Protein AF-A0A538AYT2-F1 (afdb_monomer)

Structure (mmCIF, N/CA/C/O backbone):
data_AF-A0A538AYT2-F1
#
_entry.id   AF-A0A538AYT2-F1
#
loop_
_atom_site.group_PDB
_atom_site.id
_atom_site.type_symbol
_atom_site.label_atom_id
_atom_site.label_alt_id
_atom_site.label_comp_id
_atom_site.label_asym_id
_atom_site.label_entity_id
_atom_site.label_seq_id
_atom_site.pdbx_PDB_ins_code
_atom_site.Cartn_x
_atom_site.Cartn_y
_atom_site.Cartn_z
_atom_site.occupancy
_atom_site.B_iso_or_equiv
_atom_site.auth_seq_id
_atom_site.auth_comp_id
_atom_site.auth_asym_id
_atom_site.auth_atom_id
_atom_site.pdbx_PDB_model_num
ATOM 1 N N . MET A 1 1 ? -12.100 15.637 8.042 1.00 86.25 1 MET A N 1
ATOM 2 C CA . MET A 1 1 ? -10.813 16.072 8.643 1.00 86.25 1 MET A CA 1
ATOM 3 C C . MET A 1 1 ? -11.103 16.619 10.030 1.00 86.25 1 MET A C 1
ATOM 5 O O . MET A 1 1 ? -12.104 17.305 10.182 1.00 86.25 1 MET A O 1
ATOM 9 N N . GLY A 1 2 ? -10.271 16.318 11.024 1.00 91.25 2 GLY A N 1
ATOM 10 C CA . GLY A 1 2 ? -10.461 16.792 12.394 1.00 91.25 2 GLY A CA 1
ATOM 11 C C . GLY A 1 2 ? -9.175 16.691 13.205 1.00 91.25 2 GLY A C 1
ATOM 12 O O . GLY A 1 2 ? -8.231 16.021 12.789 1.00 91.25 2 GLY A O 1
ATOM 13 N N . GLU A 1 3 ? -9.145 17.370 14.347 1.00 93.88 3 GLU A N 1
ATOM 14 C CA . GLU A 1 3 ? -8.029 17.346 15.293 1.00 93.88 3 GLU A CA 1
ATOM 15 C C . GLU A 1 3 ? -8.370 16.440 16.479 1.00 93.88 3 GLU A C 1
ATOM 17 O O . GLU A 1 3 ? -9.479 16.485 17.011 1.00 93.88 3 GLU A O 1
ATOM 22 N N . VAL A 1 4 ? -7.409 15.622 16.905 1.00 95.50 4 VAL A N 1
ATOM 23 C CA . VAL A 1 4 ? -7.534 14.704 18.046 1.00 95.50 4 VAL A CA 1
ATOM 24 C C . VAL A 1 4 ? -6.287 14.787 18.915 1.00 95.50 4 VAL A C 1
ATOM 26 O O . VAL A 1 4 ? -5.210 15.162 18.446 1.00 95.50 4 VAL A O 1
ATOM 29 N N . LEU A 1 5 ? -6.411 14.424 20.191 1.00 97.00 5 LEU A N 1
ATOM 30 C CA . LEU A 1 5 ? -5.252 14.356 21.076 1.00 97.00 5 LEU A CA 1
ATOM 31 C C . LEU A 1 5 ? -4.339 13.199 20.653 1.00 97.00 5 LEU A C 1
ATOM 33 O O . LEU A 1 5 ? -4.791 12.067 20.475 1.00 97.00 5 LEU A O 1
ATOM 37 N N . MET A 1 6 ? -3.041 13.472 20.530 1.00 96.94 6 MET A N 1
ATOM 38 C CA . MET A 1 6 ? -2.035 12.431 20.314 1.00 96.94 6 MET A CA 1
ATOM 39 C C . MET A 1 6 ? -2.123 11.382 21.434 1.00 96.94 6 MET A C 1
ATOM 41 O O . MET A 1 6 ? -2.222 11.728 22.611 1.00 96.94 6 MET A O 1
ATOM 45 N N . GLY A 1 7 ? -2.080 10.104 21.067 1.00 97.56 7 GLY A N 1
ATOM 46 C CA . GLY A 1 7 ? -2.254 8.970 21.976 1.00 97.56 7 GLY A CA 1
ATOM 47 C C . GLY A 1 7 ? -3.701 8.486 22.124 1.00 97.56 7 GLY A C 1
ATOM 48 O O . GLY A 1 7 ? -3.915 7.448 22.744 1.00 97.56 7 GLY A O 1
ATOM 49 N N . THR A 1 8 ? -4.683 9.173 21.531 1.00 98.31 8 THR A N 1
ATOM 50 C CA . THR A 1 8 ? -6.052 8.639 21.405 1.00 98.31 8 THR A CA 1
ATOM 51 C C . THR A 1 8 ? -6.002 7.311 20.631 1.00 98.31 8 THR A C 1
ATOM 53 O O . THR A 1 8 ? -5.305 7.256 19.612 1.00 98.31 8 THR A O 1
ATOM 56 N N . PRO A 1 9 ? -6.673 6.232 21.080 1.00 98.50 9 PRO A N 1
ATOM 57 C CA . PRO A 1 9 ? -6.731 4.970 20.340 1.00 98.50 9 PRO A CA 1
ATOM 58 C C . PRO A 1 9 ? -7.255 5.169 18.915 1.00 98.50 9 PRO A C 1
ATOM 60 O O . PRO A 1 9 ? -8.206 5.920 18.706 1.00 98.50 9 PRO A O 1
ATOM 63 N N . LEU A 1 10 ? -6.672 4.485 17.926 1.00 98.25 10 LEU A N 1
ATOM 64 C CA . LEU A 1 10 ? -7.044 4.671 16.516 1.00 98.25 10 LEU A CA 1
ATOM 65 C C . LEU A 1 10 ? -8.537 4.409 16.254 1.00 98.25 10 LEU A C 1
ATOM 67 O O . LEU A 1 10 ? -9.159 5.142 15.489 1.00 98.25 10 LEU A O 1
ATOM 71 N N . ARG A 1 11 ? -9.134 3.419 16.925 1.00 97.88 11 ARG A N 1
ATOM 72 C CA . ARG A 1 11 ? -10.578 3.147 16.870 1.00 97.88 11 ARG A CA 1
ATOM 73 C C . ARG A 1 11 ? -11.401 4.366 17.285 1.00 97.88 11 ARG A C 1
ATOM 75 O O . ARG A 1 11 ? -12.316 4.755 16.571 1.00 97.88 11 ARG A O 1
ATOM 82 N N . GLU A 1 12 ? -11.022 5.003 18.388 1.00 97.94 12 GLU A N 1
ATOM 83 C CA . GLU A 1 12 ? -11.690 6.207 18.883 1.00 97.94 12 GLU A CA 1
ATOM 84 C C . GLU A 1 12 ? -11.473 7.396 17.937 1.00 97.94 12 GLU A C 1
ATOM 86 O O . GLU A 1 12 ? -12.406 8.151 17.688 1.00 97.94 12 GLU A O 1
ATOM 91 N N . VAL A 1 13 ? -10.290 7.536 17.327 1.00 97.81 13 VAL A N 1
ATOM 92 C CA . VAL A 1 13 ? -10.058 8.557 16.288 1.00 97.81 13 VAL A CA 1
ATOM 93 C C . VAL A 1 13 ? -11.006 8.369 15.098 1.00 97.81 13 VAL A C 1
ATOM 95 O O . VAL A 1 13 ? -11.573 9.347 14.608 1.00 97.81 13 VAL A O 1
ATOM 98 N N . ILE A 1 14 ? -11.207 7.128 14.646 1.00 97.06 14 ILE A N 1
ATOM 99 C CA . ILE A 1 14 ? -12.120 6.810 13.539 1.00 97.06 14 ILE A CA 1
ATOM 100 C C . ILE A 1 14 ? -13.569 7.115 13.923 1.00 97.06 14 ILE A C 1
ATOM 102 O O . ILE A 1 14 ? -14.296 7.690 13.116 1.00 97.06 14 ILE A O 1
ATOM 106 N N . ASP A 1 15 ? -13.977 6.806 15.151 1.00 96.00 15 ASP A N 1
ATOM 107 C CA . ASP A 1 15 ? -15.325 7.112 15.632 1.00 96.00 15 ASP A CA 1
ATOM 108 C C . ASP A 1 15 ? -15.555 8.630 15.771 1.00 96.00 15 ASP A C 1
ATOM 110 O O . ASP A 1 15 ? -16.585 9.141 15.331 1.00 96.00 15 ASP A O 1
ATOM 114 N N . LEU A 1 16 ? -14.586 9.370 16.326 1.00 95.44 16 LEU A N 1
ATOM 115 C CA . LEU A 1 16 ? -14.693 10.812 16.580 1.00 95.44 16 LEU A CA 1
ATOM 116 C C . LEU A 1 16 ? -14.613 11.667 15.310 1.00 95.44 16 LEU A C 1
ATOM 118 O O . LEU A 1 16 ? -15.321 12.667 15.203 1.00 95.44 16 LEU A O 1
ATOM 122 N N . VAL A 1 17 ? -13.723 11.316 14.376 1.00 93.56 17 VAL A N 1
ATOM 123 C CA . VAL A 1 17 ? -13.434 12.134 13.182 1.00 93.56 17 VAL A CA 1
ATOM 12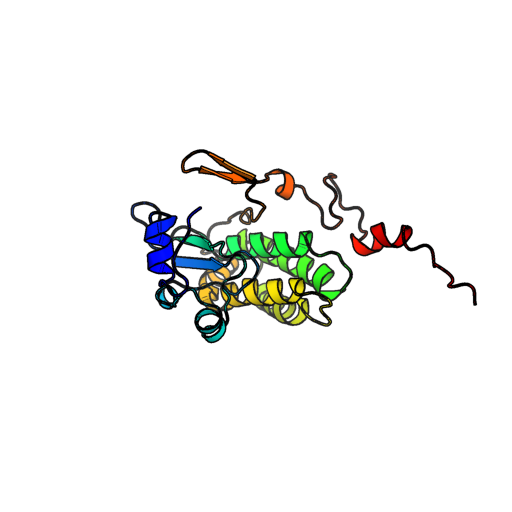4 C C . VAL A 1 17 ? -14.077 11.563 11.922 1.00 93.56 17 VAL A C 1
ATOM 126 O O . VAL A 1 17 ? -14.509 12.330 11.064 1.00 93.56 17 VAL A O 1
ATOM 129 N N . GLY A 1 18 ? -14.095 10.237 11.787 1.00 90.69 18 GLY A N 1
ATOM 130 C CA . GLY A 1 18 ? -14.600 9.534 10.605 1.00 90.69 18 GLY A CA 1
ATOM 131 C C . GLY A 1 18 ? -16.050 9.061 10.721 1.00 90.69 18 GLY A C 1
ATOM 132 O O . GLY A 1 18 ? -16.627 8.672 9.713 1.00 90.69 18 GLY A O 1
ATOM 133 N N . GLY A 1 19 ? -16.646 9.091 11.919 1.00 91.88 19 GLY A N 1
ATOM 134 C CA . GLY A 1 19 ? -18.014 8.621 12.155 1.00 91.88 19 GLY A CA 1
ATOM 135 C C . GLY A 1 19 ? -18.168 7.095 12.208 1.00 91.88 19 GLY A C 1
ATOM 136 O O . GLY A 1 19 ? -19.297 6.602 12.180 1.00 91.88 19 GLY A O 1
ATOM 137 N N . GLY A 1 20 ? -17.061 6.352 12.309 1.00 92.94 20 GLY A N 1
ATOM 138 C CA . GLY A 1 20 ? -17.059 4.886 12.322 1.00 92.94 20 GLY A CA 1
ATOM 139 C C . GLY A 1 20 ? -17.158 4.246 10.923 1.00 92.94 20 GLY A C 1
ATOM 140 O O . GLY A 1 20 ? -17.069 4.934 9.906 1.00 92.94 20 GLY A O 1
ATOM 141 N N . PRO A 1 21 ? -17.305 2.908 10.837 1.00 93.94 21 PRO A N 1
ATOM 142 C CA . PRO A 1 21 ? -17.493 2.214 9.563 1.00 93.94 21 PRO A CA 1
ATOM 143 C C . PRO A 1 21 ? -18.865 2.514 8.944 1.00 93.94 21 PRO A C 1
ATOM 145 O O . PRO A 1 21 ? -19.803 2.948 9.622 1.00 93.94 21 PRO A O 1
ATOM 148 N N . ARG A 1 22 ? -19.020 2.187 7.653 1.00 91.38 22 ARG A N 1
ATOM 149 C CA . ARG A 1 22 ? -20.321 2.235 6.968 1.00 91.38 22 ARG A CA 1
ATOM 150 C C . ARG A 1 22 ? -21.375 1.455 7.763 1.00 91.38 22 ARG A C 1
ATOM 152 O O . ARG A 1 22 ? -21.099 0.417 8.366 1.00 91.38 22 ARG A O 1
ATOM 159 N N . ARG A 1 23 ? -22.618 1.949 7.767 1.00 93.25 23 ARG A N 1
ATOM 160 C CA . ARG A 1 23 ? -23.711 1.365 8.562 1.00 93.25 23 ARG A CA 1
ATOM 161 C C . ARG A 1 23 ? -23.874 -0.132 8.267 1.00 93.25 23 ARG A C 1
ATOM 163 O O . ARG A 1 23 ? -24.209 -0.503 7.150 1.00 93.25 23 ARG A O 1
ATOM 170 N N . GLY A 1 24 ? -23.750 -0.962 9.304 1.00 95.81 24 GLY A N 1
ATOM 171 C CA . GLY A 1 24 ? -23.895 -2.421 9.208 1.00 95.81 24 GLY A CA 1
ATOM 172 C C . GLY A 1 24 ? -22.593 -3.174 8.926 1.00 95.81 24 GLY A C 1
ATOM 173 O O . GLY A 1 24 ? -22.611 -4.401 8.944 1.00 95.81 24 GLY A O 1
ATOM 174 N N . HIS A 1 25 ? -21.489 -2.454 8.736 1.00 97.25 25 HIS A N 1
ATOM 175 C CA . HIS A 1 25 ? -20.170 -3.006 8.459 1.00 97.25 25 HIS A CA 1
ATOM 176 C C . HIS A 1 25 ? -19.236 -2.864 9.657 1.00 97.25 25 HIS A C 1
ATOM 178 O O . HIS A 1 25 ? -19.496 -2.110 10.600 1.00 97.25 25 HIS A O 1
ATOM 184 N N . ARG A 1 26 ? -18.136 -3.617 9.627 1.00 97.25 26 ARG A N 1
ATOM 185 C CA . ARG A 1 26 ? -17.071 -3.556 10.635 1.00 97.25 26 ARG A CA 1
ATOM 186 C C . ARG A 1 26 ? -15.753 -3.206 9.976 1.00 97.25 26 ARG A C 1
ATOM 188 O O . ARG A 1 26 ? -15.504 -3.618 8.851 1.00 97.25 26 ARG A O 1
ATOM 195 N N . ILE A 1 27 ? -14.905 -2.482 10.700 1.00 98.12 27 ILE A N 1
ATOM 196 C CA . ILE A 1 27 ? -13.570 -2.130 10.218 1.00 98.12 27 ILE A CA 1
ATOM 197 C C . ILE A 1 27 ? -12.742 -3.413 10.099 1.00 98.12 27 ILE A C 1
ATOM 199 O O . ILE A 1 27 ? -12.518 -4.095 11.096 1.00 98.12 27 ILE A O 1
ATOM 203 N N . LYS A 1 28 ? -12.273 -3.715 8.887 1.00 98.00 28 LYS A N 1
ATOM 204 C CA . LYS A 1 28 ? -11.370 -4.831 8.586 1.00 98.00 28 LYS A CA 1
ATOM 205 C C . LYS A 1 28 ? -9.917 -4.420 8.819 1.00 98.00 28 LYS A C 1
ATOM 207 O O . LYS A 1 28 ? -9.146 -5.158 9.439 1.00 98.00 28 LYS A O 1
ATOM 212 N N . ALA A 1 29 ? -9.545 -3.239 8.326 1.00 98.25 29 ALA A N 1
ATOM 213 C CA . ALA A 1 29 ? -8.184 -2.729 8.406 1.00 98.25 29 ALA A CA 1
ATOM 214 C C . ALA A 1 29 ? -8.112 -1.207 8.224 1.00 98.25 29 ALA A C 1
ATOM 216 O O . ALA A 1 29 ? -9.042 -0.581 7.721 1.00 98.25 29 ALA A O 1
ATOM 217 N N . VAL A 1 30 ? -6.982 -0.613 8.607 1.00 98.19 30 VAL A N 1
ATOM 218 C CA . VAL A 1 30 ? -6.714 0.821 8.458 1.00 98.19 30 VAL A CA 1
ATOM 219 C C . VAL A 1 30 ? -5.305 1.046 7.925 1.00 98.19 30 VAL A C 1
ATOM 221 O O . VAL A 1 30 ? -4.345 0.475 8.437 1.00 98.19 30 VAL A O 1
ATOM 224 N N . MET A 1 31 ? -5.168 1.901 6.913 1.00 97.44 31 MET A N 1
ATOM 225 C CA . MET A 1 31 ? -3.885 2.272 6.310 1.00 97.44 31 MET A CA 1
ATOM 226 C C . MET A 1 31 ? -3.501 3.706 6.701 1.00 97.44 31 MET A C 1
ATOM 228 O O . MET A 1 31 ? -4.216 4.640 6.325 1.00 97.44 31 MET A O 1
ATOM 232 N N . PRO A 1 32 ? -2.399 3.919 7.446 1.00 95.44 32 PRO A N 1
ATOM 233 C CA . PRO A 1 32 ? -1.865 5.252 7.730 1.00 95.44 32 PRO A CA 1
ATOM 234 C C . PRO A 1 32 ? -1.223 5.866 6.476 1.00 95.44 32 PRO A C 1
ATOM 236 O O . PRO A 1 32 ? -0.023 5.733 6.205 1.00 95.44 32 PRO A O 1
ATOM 239 N N . GLY A 1 33 ? -2.060 6.511 5.665 1.00 91.94 33 GLY A N 1
ATOM 240 C CA . GLY A 1 33 ? -1.717 6.982 4.331 1.00 91.94 33 GLY A CA 1
ATOM 241 C C . GLY A 1 33 ? -1.236 5.827 3.458 1.00 91.94 33 GLY A C 1
ATOM 242 O O . GLY A 1 33 ? -1.750 4.722 3.537 1.00 91.94 33 GLY A O 1
ATOM 243 N N . VAL A 1 34 ? -0.221 6.080 2.640 1.00 93.31 34 VAL A N 1
ATOM 244 C CA . VAL A 1 34 ? 0.482 5.052 1.845 1.00 93.31 34 VAL A CA 1
ATOM 245 C C . VAL A 1 34 ? 1.924 4.872 2.324 1.00 93.31 34 VAL A C 1
ATOM 247 O O . VAL A 1 34 ? 2.790 4.424 1.579 1.00 93.31 34 VAL A O 1
ATOM 250 N N . SER A 1 35 ? 2.211 5.305 3.555 1.00 89.75 35 SER A N 1
ATOM 251 C CA . SER A 1 35 ? 3.574 5.432 4.076 1.00 89.75 35 SER A CA 1
ATOM 252 C C . SER A 1 35 ? 3.974 4.352 5.073 1.00 89.75 35 SER A C 1
ATOM 254 O O . SER A 1 35 ? 5.142 4.292 5.454 1.00 89.75 35 SER A O 1
ATOM 256 N N . SER A 1 36 ? 3.024 3.563 5.569 1.00 95.00 36 SER A N 1
ATOM 257 C CA . SER A 1 36 ? 3.241 2.665 6.705 1.00 95.00 36 SER A CA 1
ATOM 258 C C . SER A 1 36 ? 2.388 1.407 6.595 1.00 95.00 36 SER A C 1
ATOM 260 O O . SER A 1 36 ? 1.357 1.410 5.926 1.00 95.00 36 SER A O 1
ATOM 262 N N . ALA A 1 37 ? 2.828 0.341 7.265 1.00 97.06 37 ALA A N 1
ATOM 263 C CA . ALA A 1 37 ? 2.133 -0.940 7.289 1.00 97.06 37 ALA A CA 1
ATOM 264 C C . ALA A 1 37 ? 0.655 -0.796 7.694 1.00 97.06 37 ALA A C 1
ATOM 266 O O . ALA A 1 37 ? 0.313 -0.024 8.593 1.00 97.06 37 ALA A O 1
ATOM 267 N N . LEU A 1 38 ? -0.208 -1.572 7.041 1.00 97.12 38 LEU A N 1
ATOM 268 C CA . LEU A 1 38 ? -1.633 -1.674 7.325 1.00 97.12 38 LEU A CA 1
ATOM 269 C C . LEU A 1 38 ? -1.863 -2.228 8.740 1.00 97.12 38 LEU A C 1
ATOM 271 O O . LEU A 1 38 ? -1.215 -3.191 9.152 1.00 97.12 38 LEU A O 1
ATOM 275 N N . LEU A 1 39 ? -2.827 -1.661 9.464 1.00 98.06 39 LEU A N 1
ATOM 276 C CA . LEU A 1 39 ? -3.268 -2.150 10.765 1.00 98.06 39 LEU A CA 1
ATOM 277 C C . LEU A 1 39 ? -4.543 -2.992 10.605 1.00 98.06 39 LEU A C 1
ATOM 279 O O . LEU A 1 39 ? -5.586 -2.426 10.273 1.00 98.06 39 LEU A O 1
ATOM 283 N N . PRO A 1 40 ? -4.517 -4.313 10.851 1.00 97.88 40 PRO A N 1
ATOM 284 C CA . PRO A 1 40 ? -5.738 -5.114 10.962 1.00 97.88 40 PRO A CA 1
ATOM 285 C C . PRO A 1 40 ? -6.580 -4.713 12.187 1.00 97.88 40 PRO A C 1
ATOM 287 O O . PRO A 1 40 ? -6.067 -4.136 13.146 1.00 97.88 40 PRO A O 1
ATOM 290 N N . GLU A 1 41 ? -7.866 -5.082 12.185 1.00 97.69 41 GLU A N 1
ATOM 291 C CA . GLU A 1 41 ? -8.864 -4.734 13.219 1.00 97.69 41 GLU A CA 1
ATOM 292 C C . GLU A 1 41 ? -8.373 -4.886 14.675 1.00 97.69 41 GLU A C 1
ATOM 294 O O . GLU A 1 41 ? -8.675 -4.053 15.535 1.00 97.69 41 GLU A O 1
ATOM 299 N N . HIS A 1 42 ? -7.604 -5.940 14.963 1.00 97.56 42 HIS A N 1
ATOM 300 C CA . HIS A 1 42 ? -7.126 -6.245 16.314 1.00 97.56 42 HIS A CA 1
ATOM 301 C C . HIS A 1 42 ? -6.044 -5.280 16.833 1.00 97.56 42 HIS A C 1
ATOM 303 O O . HIS A 1 42 ? -5.715 -5.328 18.015 1.00 97.56 42 HIS A O 1
ATOM 309 N N . LEU A 1 43 ? -5.493 -4.409 15.978 1.00 98.06 43 LEU A N 1
ATOM 310 C CA . LEU A 1 43 ? -4.512 -3.385 16.355 1.00 98.06 43 LEU A CA 1
ATOM 311 C C . LEU A 1 43 ? -5.127 -1.990 16.519 1.00 98.06 43 LEU A C 1
ATOM 313 O O . LEU A 1 43 ? -4.408 -1.057 16.870 1.00 98.06 43 LEU A O 1
ATOM 317 N N . LEU A 1 44 ? -6.432 -1.808 16.295 1.00 98.06 44 LEU A N 1
ATOM 318 C CA . LEU A 1 44 ? -7.045 -0.470 16.285 1.00 98.06 44 LEU A CA 1
ATOM 319 C C . LEU A 1 44 ? -7.164 0.180 17.670 1.00 98.06 44 LEU A C 1
ATOM 321 O O . LEU A 1 44 ? -7.391 1.382 17.757 1.00 98.06 44 LEU A O 1
ATOM 325 N N . ASP A 1 45 ? -6.942 -0.567 18.749 1.00 98.38 45 ASP A N 1
ATOM 326 C CA . ASP A 1 45 ? -6.848 0.007 20.099 1.00 98.38 45 ASP A CA 1
ATOM 327 C C . ASP A 1 45 ? -5.439 0.562 20.397 1.00 98.38 45 ASP A C 1
ATOM 329 O O . ASP A 1 45 ? -5.169 1.044 21.498 1.00 98.38 45 ASP A O 1
ATOM 333 N N . THR A 1 46 ? -4.532 0.528 19.411 1.00 98.50 46 THR A N 1
ATOM 334 C CA . THR A 1 46 ? -3.205 1.144 19.510 1.00 98.50 46 THR A CA 1
ATOM 335 C C . THR A 1 46 ? -3.342 2.667 19.615 1.00 98.50 46 THR A C 1
ATOM 337 O O . THR A 1 46 ? -3.996 3.281 18.763 1.00 98.50 46 THR A O 1
ATOM 340 N N . PRO A 1 47 ? -2.709 3.301 20.620 1.00 98.38 47 PRO A N 1
ATOM 341 C CA . PRO A 1 47 ? -2.613 4.753 20.709 1.00 98.38 47 PRO A CA 1
ATOM 342 C C . PRO A 1 47 ? -2.012 5.349 19.433 1.00 98.38 47 PRO A C 1
ATOM 344 O O . PRO A 1 47 ? -0.947 4.919 18.988 1.00 98.38 47 PRO A O 1
ATOM 347 N N . VAL A 1 48 ? -2.646 6.373 18.859 1.00 98.00 48 VAL A N 1
ATOM 348 C CA . VAL A 1 48 ? -2.061 7.135 17.748 1.00 98.00 48 VAL A CA 1
ATOM 349 C C . VAL A 1 48 ? -0.930 8.006 18.296 1.00 98.00 48 VAL A C 1
ATOM 351 O O . VAL A 1 48 ? -1.132 9.172 18.616 1.00 98.00 48 VAL A O 1
ATOM 354 N N . SER A 1 49 ? 0.256 7.420 18.461 1.00 97.56 49 SER A N 1
ATOM 355 C CA . SER A 1 49 ? 1.518 8.094 18.780 1.00 97.56 49 SER A CA 1
ATOM 356 C C . SER A 1 49 ? 2.667 7.478 17.984 1.00 97.56 49 SER A C 1
ATOM 358 O O . SER A 1 49 ? 2.564 6.345 17.508 1.00 97.56 49 SER A O 1
ATOM 360 N N . TYR A 1 50 ? 3.771 8.213 17.829 1.00 96.81 50 TYR A N 1
ATOM 361 C CA . TYR A 1 50 ? 4.926 7.722 17.075 1.00 96.81 50 TYR A CA 1
ATOM 362 C C . TYR A 1 50 ? 5.485 6.426 17.667 1.00 96.81 50 TYR A C 1
ATOM 364 O O . TYR A 1 50 ? 5.756 5.481 16.932 1.00 96.81 50 TYR A O 1
ATOM 372 N N . GLU A 1 51 ? 5.612 6.360 18.990 1.00 97.81 51 GLU A N 1
ATOM 373 C CA . GLU A 1 51 ? 6.210 5.230 19.695 1.00 97.81 51 GLU A CA 1
ATOM 374 C C . GLU A 1 51 ? 5.305 3.997 19.661 1.00 97.81 51 GLU A C 1
ATOM 376 O O . GLU A 1 51 ? 5.778 2.897 19.381 1.00 97.81 51 GLU A O 1
ATOM 381 N N . ALA A 1 52 ? 4.003 4.170 19.918 1.00 98.25 52 ALA A N 1
ATOM 382 C CA . ALA A 1 52 ? 3.058 3.059 19.960 1.00 98.25 52 ALA A CA 1
ATOM 383 C C . ALA A 1 52 ? 2.837 2.450 18.569 1.00 98.25 52 ALA A C 1
ATOM 385 O O . ALA A 1 52 ? 2.852 1.229 18.427 1.00 98.25 52 ALA A O 1
ATOM 386 N N . MET A 1 53 ? 2.713 3.288 17.534 1.00 98.00 53 MET A N 1
ATOM 387 C CA . MET A 1 53 ? 2.566 2.818 16.153 1.00 98.00 53 MET A CA 1
ATOM 388 C C . MET A 1 53 ? 3.844 2.145 15.637 1.00 98.00 53 MET A C 1
ATOM 390 O O . MET A 1 53 ? 3.768 1.091 15.006 1.00 98.00 53 MET A O 1
ATOM 394 N N . ALA A 1 54 ? 5.023 2.692 15.955 1.00 97.12 54 ALA A N 1
ATOM 395 C CA . ALA A 1 54 ? 6.293 2.061 15.596 1.00 97.12 54 ALA A CA 1
ATOM 396 C C . ALA A 1 54 ? 6.481 0.700 16.287 1.00 97.12 54 ALA A C 1
ATOM 398 O O . ALA A 1 54 ? 7.000 -0.232 15.673 1.00 97.12 54 ALA A O 1
ATOM 399 N N . ALA A 1 55 ? 6.025 0.554 17.537 1.00 98.06 55 ALA A N 1
ATOM 400 C CA . ALA A 1 55 ? 6.134 -0.696 18.293 1.00 98.06 55 ALA A CA 1
ATOM 401 C C . ALA A 1 55 ? 5.360 -1.868 17.663 1.00 98.06 55 ALA A C 1
ATOM 403 O O . ALA A 1 55 ? 5.733 -3.021 17.875 1.00 98.06 55 ALA A O 1
ATOM 404 N N . ILE A 1 56 ? 4.323 -1.586 16.868 1.00 97.00 56 ILE A N 1
ATOM 405 C CA . ILE A 1 56 ? 3.560 -2.592 16.112 1.00 97.00 56 ILE A CA 1
ATOM 406 C C . ILE A 1 56 ? 3.995 -2.695 14.640 1.00 97.00 56 ILE A C 1
ATOM 408 O O . ILE A 1 56 ? 3.317 -3.335 13.840 1.00 97.00 56 ILE A O 1
ATOM 412 N N . GLY A 1 57 ? 5.115 -2.067 14.264 1.00 94.75 57 GLY A N 1
ATOM 413 C CA . GLY A 1 57 ? 5.654 -2.106 12.901 1.00 94.75 57 GLY A CA 1
ATOM 414 C C . GLY A 1 57 ? 4.934 -1.200 11.896 1.00 94.75 57 GLY A C 1
ATOM 415 O O . GLY A 1 57 ? 5.123 -1.363 10.693 1.00 94.75 57 GLY A O 1
ATOM 416 N N . SER A 1 58 ? 4.125 -0.248 12.365 1.00 97.00 58 SER A N 1
ATOM 417 C CA . SER A 1 58 ? 3.462 0.759 11.532 1.00 97.00 58 SER A CA 1
ATOM 418 C C . SER A 1 58 ? 3.960 2.172 11.884 1.00 97.00 58 SER A C 1
ATOM 420 O O . SER A 1 58 ? 5.044 2.353 12.437 1.00 97.00 58 SER A O 1
ATOM 422 N N . GLY A 1 59 ? 3.205 3.203 11.522 1.00 95.94 59 GLY A N 1
ATOM 423 C CA . GLY A 1 59 ? 3.543 4.598 11.755 1.00 95.94 59 GLY A CA 1
ATOM 424 C C . GLY A 1 59 ? 2.315 5.493 11.652 1.00 95.94 59 GLY A C 1
ATOM 425 O O . GLY A 1 59 ? 1.310 5.127 11.054 1.00 95.94 59 GLY A O 1
ATOM 426 N N . VAL A 1 60 ? 2.399 6.690 12.232 1.00 94.56 60 VAL A N 1
ATOM 427 C CA . VAL A 1 60 ? 1.318 7.694 12.161 1.00 94.56 60 VAL A CA 1
ATOM 428 C C . VAL A 1 60 ? 1.209 8.311 10.756 1.00 94.56 60 VAL A C 1
ATOM 430 O O . VAL A 1 60 ? 0.147 8.789 10.356 1.00 94.56 60 VAL A O 1
ATOM 433 N N . GLY A 1 61 ? 2.308 8.312 9.992 1.00 89.38 61 GLY A N 1
ATOM 434 C CA . GLY A 1 61 ? 2.378 8.966 8.687 1.00 89.38 61 GLY A CA 1
ATOM 435 C C . GLY A 1 61 ? 2.078 10.464 8.791 1.00 89.38 61 GLY A C 1
ATOM 436 O O . GLY A 1 61 ? 2.547 11.141 9.704 1.00 89.38 61 GLY A O 1
ATOM 437 N N . ALA A 1 62 ? 1.270 10.975 7.863 1.00 91.81 62 ALA A N 1
ATOM 438 C CA . ALA A 1 62 ? 0.791 12.359 7.872 1.00 91.81 62 ALA A CA 1
ATOM 439 C C . ALA A 1 62 ? -0.469 12.571 8.743 1.00 91.81 62 ALA A C 1
ATOM 441 O O . ALA A 1 62 ? -1.107 13.616 8.640 1.00 91.81 62 ALA A O 1
ATOM 442 N N . GLY A 1 63 ? -0.873 11.579 9.550 1.00 92.56 63 GLY A N 1
ATOM 443 C CA . GLY A 1 63 ? -2.139 11.612 10.295 1.00 92.56 63 GLY A CA 1
ATOM 444 C C . GLY A 1 63 ? -3.383 11.393 9.423 1.00 92.56 63 GLY A C 1
ATOM 445 O O . GLY A 1 63 ? -4.499 11.646 9.868 1.00 92.56 63 GLY A O 1
ATOM 446 N N . ALA A 1 64 ? -3.201 10.930 8.183 1.00 92.75 64 ALA A N 1
ATOM 447 C CA . ALA A 1 64 ? -4.280 10.505 7.301 1.00 92.75 64 ALA A CA 1
ATOM 448 C C . ALA A 1 64 ? -4.473 8.990 7.426 1.00 92.75 64 ALA A C 1
ATOM 450 O O . ALA A 1 64 ? -3.513 8.238 7.279 1.00 92.75 64 ALA A O 1
ATOM 451 N N . PHE A 1 65 ? -5.704 8.545 7.659 1.00 95.50 65 PHE A N 1
ATOM 452 C CA . PHE A 1 65 ? -6.043 7.130 7.792 1.00 95.50 65 PHE A CA 1
ATOM 453 C C . PHE A 1 65 ? -7.109 6.758 6.765 1.00 95.50 65 PHE A C 1
ATOM 455 O O . PHE A 1 65 ? -8.156 7.397 6.701 1.00 95.50 65 PHE A O 1
ATOM 462 N N . ILE A 1 66 ? -6.836 5.730 5.966 1.00 95.88 66 ILE A N 1
ATOM 463 C CA . ILE A 1 66 ? -7.790 5.148 5.021 1.00 95.88 66 ILE A CA 1
ATOM 464 C C . ILE A 1 66 ? -8.381 3.914 5.697 1.00 95.88 66 ILE A C 1
ATOM 466 O O . ILE A 1 66 ? -7.643 2.997 6.059 1.00 95.88 66 ILE A O 1
ATOM 470 N N . VAL A 1 67 ? -9.692 3.923 5.922 1.00 96.75 67 VAL A N 1
ATOM 471 C CA . VAL A 1 67 ? -10.408 2.872 6.654 1.00 96.75 67 VAL A CA 1
ATOM 472 C C . VAL A 1 67 ? -11.058 1.926 5.652 1.00 96.75 67 VAL A C 1
ATOM 474 O O . VAL A 1 67 ? -11.776 2.380 4.767 1.00 96.75 67 VAL A O 1
ATOM 477 N N . PHE A 1 68 ? -10.816 0.629 5.819 1.00 97.56 68 PHE A N 1
ATOM 478 C CA . PHE A 1 68 ? -11.417 -0.434 5.021 1.00 97.56 68 PHE A CA 1
ATOM 479 C C . PHE A 1 68 ? -12.337 -1.278 5.897 1.00 97.56 68 PHE A C 1
ATOM 481 O O . PHE A 1 68 ? -11.974 -1.642 7.022 1.00 97.56 68 PHE A O 1
ATOM 488 N N . ASP A 1 69 ? -13.517 -1.606 5.391 1.00 97.25 69 ASP A N 1
ATOM 489 C CA . ASP A 1 69 ? -14.478 -2.469 6.062 1.00 97.25 69 ASP A CA 1
ATOM 490 C C . ASP A 1 69 ? -14.496 -3.894 5.496 1.00 97.25 69 ASP A C 1
ATOM 492 O O . ASP A 1 69 ? -13.658 -4.296 4.686 1.00 97.25 69 ASP A O 1
ATOM 496 N N . ASP A 1 70 ? -15.415 -4.713 6.000 1.00 97.00 70 ASP A N 1
ATOM 497 C CA . ASP A 1 70 ? -15.538 -6.122 5.644 1.00 97.00 70 ASP A CA 1
ATOM 498 C C . ASP A 1 70 ? -15.967 -6.381 4.190 1.00 97.00 70 ASP A C 1
ATOM 500 O O . ASP A 1 70 ? -15.883 -7.526 3.742 1.00 97.00 70 ASP A O 1
ATOM 504 N N . THR A 1 71 ? -16.350 -5.345 3.436 1.00 96.62 71 THR A N 1
ATOM 505 C CA . THR A 1 71 ? -16.688 -5.447 2.007 1.00 96.62 71 THR A CA 1
ATOM 506 C C . THR A 1 71 ? -15.533 -5.126 1.068 1.00 96.62 71 THR A C 1
ATOM 508 O O . THR A 1 71 ? -15.612 -5.463 -0.113 1.00 96.62 71 THR A O 1
ATOM 511 N N . ASP A 1 72 ? -14.466 -4.501 1.568 1.00 97.75 72 ASP A N 1
ATOM 512 C CA . ASP A 1 72 ? -13.330 -4.106 0.741 1.00 97.75 72 ASP A CA 1
ATOM 513 C C . ASP A 1 72 ? -12.407 -5.298 0.459 1.00 97.75 72 ASP A C 1
ATOM 515 O O . ASP A 1 72 ? -12.082 -6.078 1.354 1.00 97.75 72 ASP A O 1
ATOM 519 N N . ASP A 1 73 ? -11.955 -5.423 -0.786 1.00 98.44 73 ASP A N 1
ATOM 520 C CA . ASP A 1 73 ? -11.025 -6.462 -1.229 1.00 98.44 73 ASP A CA 1
ATOM 521 C C . ASP A 1 73 ? -9.578 -5.983 -1.061 1.00 98.44 73 ASP A C 1
ATOM 523 O O . ASP A 1 73 ? -9.115 -5.077 -1.762 1.00 98.44 73 ASP A O 1
ATOM 527 N N . LEU A 1 74 ? -8.841 -6.572 -0.121 1.00 98.50 74 LEU A N 1
ATOM 528 C CA . LEU A 1 74 ? -7.493 -6.130 0.211 1.00 98.50 74 LEU A CA 1
ATOM 529 C C . LEU A 1 74 ? -6.445 -6.567 -0.819 1.00 98.50 74 LEU A C 1
ATOM 531 O O . LEU A 1 74 ? -5.388 -5.934 -0.890 1.00 98.50 74 LEU A O 1
ATOM 535 N N . ALA A 1 75 ? -6.733 -7.550 -1.678 1.00 98.56 75 ALA A N 1
ATOM 536 C CA . ALA A 1 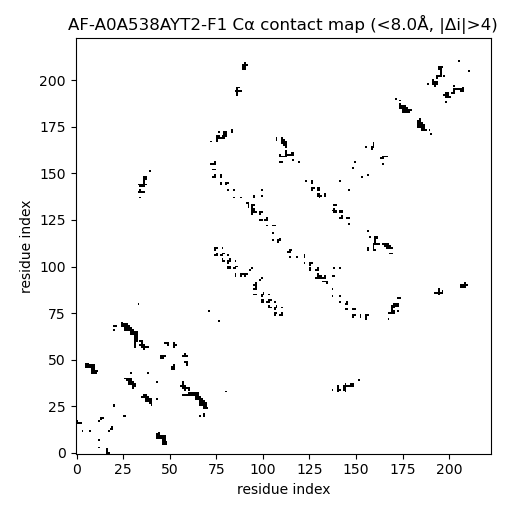75 ? -5.892 -7.820 -2.842 1.00 98.56 75 ALA A CA 1
ATOM 537 C C . ALA A 1 75 ? -6.028 -6.693 -3.883 1.00 98.56 75 ALA A C 1
ATOM 539 O O . ALA A 1 75 ? -5.018 -6.214 -4.412 1.00 98.56 75 ALA A O 1
ATOM 540 N N . ALA A 1 76 ? -7.246 -6.188 -4.111 1.00 98.62 76 ALA A N 1
ATOM 541 C CA . ALA A 1 76 ? -7.492 -5.015 -4.950 1.00 98.62 76 ALA A CA 1
ATOM 542 C C . ALA A 1 76 ? -6.930 -3.714 -4.341 1.00 98.62 76 ALA A C 1
ATOM 544 O O . ALA A 1 76 ? -6.388 -2.880 -5.079 1.00 98.62 76 ALA A O 1
ATOM 545 N N . ILE A 1 77 ? -6.981 -3.544 -3.009 1.00 98.69 77 ILE A N 1
ATOM 546 C CA . ILE A 1 77 ? -6.302 -2.434 -2.312 1.00 98.69 77 ILE A CA 1
ATOM 547 C C . ILE A 1 77 ? -4.784 -2.523 -2.506 1.00 98.69 77 ILE A C 1
ATOM 549 O O . ILE A 1 77 ? -4.160 -1.522 -2.868 1.00 98.69 77 ILE A O 1
ATOM 553 N N . ALA A 1 78 ? -4.182 -3.704 -2.318 1.00 98.69 78 ALA A N 1
ATOM 554 C CA . ALA A 1 78 ? -2.746 -3.908 -2.514 1.00 98.69 78 ALA A CA 1
ATOM 555 C C . ALA A 1 78 ? -2.314 -3.577 -3.949 1.00 98.69 78 ALA A C 1
ATOM 557 O O . ALA A 1 78 ? -1.305 -2.897 -4.150 1.00 98.69 78 ALA A O 1
ATOM 558 N N . ALA A 1 79 ? -3.100 -3.992 -4.948 1.00 98.75 79 ALA A N 1
ATOM 559 C CA . ALA A 1 79 ? -2.876 -3.628 -6.344 1.00 98.75 79 ALA A CA 1
ATOM 560 C C . ALA A 1 79 ? -2.939 -2.106 -6.561 1.00 98.75 79 ALA A C 1
ATOM 562 O O . ALA A 1 79 ? -2.057 -1.533 -7.207 1.00 98.75 79 ALA A O 1
ATOM 563 N N . GLY A 1 80 ? -3.938 -1.442 -5.974 1.00 98.50 80 GLY A N 1
ATOM 564 C CA . GLY A 1 80 ? -4.122 0.005 -6.051 1.00 98.50 80 GLY A CA 1
ATOM 565 C C . GLY A 1 80 ? -2.960 0.803 -5.459 1.00 98.50 80 GLY A C 1
ATOM 566 O O . GLY A 1 80 ? -2.380 1.661 -6.132 1.00 98.50 80 GLY A O 1
ATOM 567 N N . VAL A 1 81 ? -2.566 0.499 -4.218 1.00 98.50 81 VAL A N 1
ATOM 568 C CA . VAL A 1 81 ? -1.471 1.212 -3.539 1.00 98.50 81 VAL A CA 1
ATOM 569 C C . VAL A 1 81 ? -0.111 0.901 -4.162 1.00 98.50 81 VAL A C 1
ATOM 571 O O . VAL A 1 81 ? 0.710 1.803 -4.327 1.00 98.50 81 VAL A O 1
ATOM 574 N N . SER A 1 82 ? 0.107 -0.342 -4.605 1.00 98.69 82 SER A N 1
ATOM 575 C CA . SER A 1 82 ? 1.314 -0.719 -5.341 1.00 98.69 82 SER A CA 1
ATOM 576 C C . SER A 1 82 ? 1.428 0.055 -6.652 1.00 98.69 82 SER A C 1
ATOM 578 O O . SER A 1 82 ? 2.507 0.546 -6.982 1.00 98.69 82 SER A O 1
ATOM 580 N N . ARG A 1 83 ? 0.320 0.210 -7.393 1.00 98.38 83 ARG A N 1
ATOM 581 C CA . ARG A 1 83 ? 0.290 1.043 -8.602 1.00 98.38 83 ARG A CA 1
ATOM 582 C C . ARG A 1 83 ? 0.621 2.493 -8.267 1.00 98.38 83 ARG A C 1
ATOM 584 O O . ARG A 1 83 ? 1.452 3.078 -8.953 1.00 98.38 83 ARG A O 1
ATOM 591 N N . PHE A 1 84 ? 0.004 3.068 -7.234 1.00 98.25 84 PHE A N 1
ATOM 592 C CA . PHE A 1 84 ? 0.293 4.441 -6.815 1.00 98.25 84 PHE A CA 1
ATOM 593 C C . PHE A 1 84 ? 1.792 4.646 -6.561 1.00 98.25 84 PHE A C 1
ATOM 595 O O . PHE A 1 84 ? 2.408 5.493 -7.205 1.00 98.25 84 PHE A O 1
ATOM 602 N N . LEU A 1 85 ? 2.405 3.820 -5.710 1.00 98.06 85 LEU A N 1
ATOM 603 C CA . LEU A 1 85 ? 3.819 3.958 -5.348 1.00 98.06 85 LEU A CA 1
ATOM 604 C C . LEU A 1 85 ? 4.751 3.720 -6.550 1.00 98.06 85 LEU A C 1
ATOM 606 O O . LEU A 1 85 ? 5.694 4.482 -6.760 1.00 98.06 85 LEU A O 1
ATOM 610 N N . ALA A 1 86 ? 4.456 2.738 -7.408 1.00 97.62 86 ALA A N 1
ATOM 611 C CA . ALA A 1 86 ? 5.245 2.475 -8.614 1.00 97.62 86 ALA A CA 1
ATOM 612 C C . ALA A 1 86 ? 5.185 3.624 -9.640 1.00 97.62 86 ALA A C 1
ATOM 614 O O . ALA A 1 86 ? 6.190 3.953 -10.288 1.00 97.62 86 ALA A O 1
ATOM 615 N N . ILE A 1 87 ? 4.017 4.257 -9.790 1.00 96.69 87 ILE A N 1
ATOM 616 C CA . ILE A 1 87 ? 3.839 5.425 -10.658 1.00 96.69 87 ILE A CA 1
ATOM 617 C C . ILE A 1 87 ? 4.546 6.643 -10.060 1.00 96.69 87 ILE A C 1
ATOM 619 O O . ILE A 1 87 ? 5.315 7.283 -10.773 1.00 96.69 87 ILE A O 1
ATOM 623 N N . GLU A 1 88 ? 4.389 6.920 -8.763 1.00 96.69 88 GLU A N 1
ATOM 624 C CA . GLU A 1 88 ? 5.042 8.052 -8.082 1.00 96.69 88 GLU A CA 1
ATOM 625 C C . GLU A 1 88 ? 6.552 7.860 -7.849 1.00 96.69 88 GLU A C 1
ATOM 627 O O . GLU A 1 88 ? 7.255 8.800 -7.478 1.00 96.69 88 GLU A O 1
ATOM 632 N N . SER A 1 89 ? 7.099 6.672 -8.119 1.00 97.06 89 SER A N 1
ATOM 633 C CA . SER A 1 89 ? 8.544 6.449 -8.102 1.00 97.06 89 SER A CA 1
ATOM 634 C C . SER A 1 89 ? 9.254 7.302 -9.157 1.00 97.06 89 SER A C 1
ATOM 636 O O . SER A 1 89 ? 8.967 7.216 -10.358 1.00 97.06 89 SER A O 1
ATOM 638 N N . CYS A 1 90 ? 10.247 8.076 -8.709 1.00 95.75 90 CYS A N 1
ATOM 639 C CA . CYS A 1 90 ? 11.030 8.970 -9.561 1.00 95.75 90 CYS A CA 1
ATOM 640 C C . CYS A 1 90 ? 11.985 8.239 -10.516 1.00 95.75 90 CYS A C 1
ATOM 642 O O . CYS A 1 90 ? 12.483 8.851 -11.454 1.00 95.75 90 CYS A O 1
ATOM 644 N N . GLY A 1 91 ? 12.277 6.951 -10.297 1.00 94.75 91 GLY A N 1
ATOM 645 C CA . GLY A 1 91 ? 13.178 6.190 -11.169 1.00 94.75 91 GLY A CA 1
ATOM 646 C C . GLY A 1 91 ? 14.669 6.255 -10.833 1.00 94.75 91 GLY A C 1
ATOM 647 O O . GLY A 1 91 ? 15.456 5.612 -11.510 1.00 94.75 91 GLY A O 1
ATOM 648 N N . GLN A 1 92 ? 15.104 6.975 -9.793 1.00 94.44 92 GLN A N 1
ATOM 649 C CA . GLN A 1 92 ? 16.544 7.046 -9.475 1.00 94.44 92 GLN A CA 1
ATOM 650 C C . GLN A 1 92 ? 17.135 5.727 -8.951 1.00 94.44 92 GLN A C 1
ATOM 652 O O . GLN A 1 92 ? 18.347 5.524 -9.028 1.00 94.44 92 GLN A O 1
ATOM 657 N N . CYS A 1 93 ? 16.303 4.855 -8.374 1.00 95.25 93 CYS A N 1
ATOM 658 C CA . CYS A 1 93 ? 16.712 3.537 -7.894 1.00 95.25 93 CYS A CA 1
ATOM 659 C C . CYS A 1 93 ? 16.045 2.485 -8.778 1.00 95.25 93 CYS A C 1
ATOM 661 O O . CYS A 1 93 ? 14.814 2.417 -8.817 1.00 95.25 93 CYS A O 1
ATOM 663 N N . THR A 1 94 ? 16.846 1.669 -9.464 1.00 95.50 94 THR A N 1
ATOM 664 C CA . THR A 1 94 ? 16.348 0.639 -10.388 1.00 95.50 94 THR A CA 1
ATOM 665 C C . THR A 1 94 ? 15.325 -0.294 -9.733 1.00 95.50 94 THR A C 1
ATOM 667 O O . THR A 1 94 ? 14.267 -0.457 -10.340 1.00 95.50 94 THR A O 1
ATOM 670 N N . PRO A 1 95 ? 15.547 -0.862 -8.524 1.00 97.56 95 PRO A N 1
ATOM 671 C CA . PRO A 1 95 ? 14.568 -1.772 -7.919 1.00 97.56 95 PRO A CA 1
ATOM 672 C C . PRO A 1 95 ? 13.237 -1.075 -7.620 1.00 97.56 95 PRO A C 1
ATOM 674 O O . PRO A 1 95 ? 12.198 -1.492 -8.121 1.00 97.56 95 PRO A O 1
ATOM 677 N N . CYS A 1 96 ? 13.280 0.082 -6.954 1.00 97.75 96 CYS A N 1
ATOM 678 C CA . CYS A 1 96 ? 12.097 0.893 -6.643 1.00 97.75 96 CYS A CA 1
ATOM 679 C C . CYS A 1 96 ? 11.209 1.183 -7.866 1.00 97.75 96 CYS A C 1
ATOM 681 O O . CYS A 1 96 ? 9.986 1.211 -7.751 1.00 97.75 96 CYS A O 1
ATOM 683 N N . LYS A 1 97 ? 11.795 1.392 -9.055 1.00 96.50 97 LYS A N 1
ATOM 684 C CA . LYS A 1 97 ? 11.006 1.629 -10.272 1.00 96.50 97 LYS A CA 1
ATOM 685 C C . LYS A 1 97 ? 10.618 0.349 -10.995 1.00 96.50 97 LYS A C 1
ATOM 687 O O . LYS A 1 97 ? 9.439 0.123 -11.247 1.00 96.50 97 LYS A O 1
ATOM 692 N N . ARG A 1 98 ? 11.600 -0.471 -11.366 1.00 96.69 98 ARG A N 1
ATOM 693 C CA . ARG A 1 98 ? 11.383 -1.662 -12.194 1.00 96.69 98 ARG A CA 1
ATOM 694 C C . ARG A 1 98 ? 10.607 -2.730 -11.433 1.00 96.69 98 ARG A C 1
ATOM 696 O O . ARG A 1 98 ? 9.618 -3.243 -11.950 1.00 96.69 98 ARG A O 1
ATOM 703 N N . ASP A 1 99 ? 11.050 -3.052 -10.224 1.00 98.12 99 ASP A N 1
ATOM 704 C CA . ASP A 1 99 ? 10.436 -4.104 -9.417 1.00 98.12 99 ASP A CA 1
ATOM 705 C C . ASP A 1 99 ? 9.085 -3.613 -8.878 1.00 98.12 99 ASP A C 1
ATOM 707 O O . ASP A 1 99 ? 8.118 -4.367 -8.899 1.00 98.12 99 ASP A O 1
ATOM 711 N N . GLY A 1 100 ? 8.971 -2.321 -8.540 1.00 98.25 100 GLY A N 1
ATOM 712 C CA . GLY A 1 100 ? 7.699 -1.689 -8.173 1.00 98.25 100 GLY A CA 1
ATOM 713 C C . GLY A 1 100 ? 6.632 -1.769 -9.276 1.00 98.25 100 GLY A C 1
ATOM 714 O O . GLY A 1 100 ? 5.485 -2.121 -8.996 1.00 98.25 100 GLY A O 1
ATOM 715 N N . LEU A 1 101 ? 6.994 -1.506 -10.540 1.00 97.94 101 LEU A N 1
ATOM 716 C CA . LEU A 1 101 ? 6.075 -1.652 -11.681 1.00 97.94 101 LEU A CA 1
ATOM 717 C C . LEU A 1 101 ? 5.684 -3.114 -11.926 1.00 97.94 101 LEU A C 1
ATOM 719 O O . LEU A 1 101 ? 4.507 -3.402 -12.140 1.00 97.94 101 LEU A O 1
ATOM 723 N N . ALA A 1 102 ? 6.645 -4.040 -11.862 1.00 98.50 102 ALA A N 1
ATOM 724 C CA . ALA A 1 102 ? 6.372 -5.470 -12.005 1.00 98.50 102 ALA A CA 1
ATOM 725 C C . ALA A 1 102 ? 5.457 -5.996 -10.885 1.00 98.50 102 ALA A C 1
ATOM 727 O O . ALA A 1 102 ? 4.562 -6.803 -11.137 1.00 98.50 102 ALA A O 1
ATOM 728 N N . LEU A 1 103 ? 5.657 -5.513 -9.657 1.00 98.69 103 LEU A N 1
ATOM 729 C CA . LEU A 1 103 ? 4.833 -5.839 -8.499 1.00 98.69 103 LEU A CA 1
ATOM 730 C C . LEU A 1 103 ? 3.401 -5.323 -8.679 1.00 98.69 103 LEU A C 1
ATOM 732 O O . LEU A 1 103 ? 2.454 -6.082 -8.484 1.00 98.69 103 LEU A O 1
ATOM 736 N N . ALA A 1 104 ? 3.238 -4.069 -9.113 1.00 98.62 104 ALA A N 1
ATOM 737 C CA . ALA A 1 104 ? 1.928 -3.483 -9.387 1.00 98.62 104 ALA A CA 1
ATOM 738 C C . ALA A 1 104 ? 1.156 -4.234 -10.488 1.00 98.62 104 ALA A C 1
ATOM 740 O O . ALA A 1 104 ? -0.035 -4.494 -10.317 1.00 98.62 104 ALA A O 1
ATOM 741 N N . ASP A 1 105 ? 1.822 -4.624 -11.582 1.00 98.50 105 ASP A N 1
ATOM 742 C CA . ASP A 1 105 ? 1.205 -5.427 -12.649 1.00 98.50 105 ASP A CA 1
ATOM 743 C C . ASP A 1 105 ? 0.718 -6.786 -12.128 1.00 98.50 105 ASP A C 1
ATOM 745 O O . ASP A 1 105 ? -0.444 -7.155 -12.315 1.00 98.50 105 ASP A O 1
ATOM 749 N N . LEU A 1 106 ? 1.584 -7.516 -11.418 1.00 98.69 106 LEU A N 1
ATOM 750 C CA . LEU A 1 106 ? 1.237 -8.830 -10.882 1.00 98.69 106 LEU A CA 1
ATOM 751 C C . LEU A 1 106 ? 0.092 -8.763 -9.875 1.00 98.69 106 LEU A C 1
ATOM 753 O O . LEU A 1 106 ? -0.810 -9.594 -9.950 1.00 98.69 106 LEU A O 1
ATOM 757 N N . LEU A 1 107 ? 0.098 -7.783 -8.970 1.00 98.81 107 LEU A N 1
ATOM 758 C CA . LEU A 1 107 ? -0.993 -7.589 -8.016 1.00 98.81 107 LEU A CA 1
ATOM 759 C C . LEU A 1 107 ? -2.308 -7.255 -8.725 1.00 98.81 107 LEU A C 1
ATOM 761 O O . LEU A 1 107 ? -3.339 -7.810 -8.361 1.00 98.81 107 LEU A O 1
ATOM 765 N N . GLY A 1 108 ? -2.281 -6.430 -9.777 1.00 98.69 108 GLY A N 1
ATOM 766 C CA . GLY A 1 108 ? -3.480 -6.145 -10.569 1.00 98.69 108 GLY A CA 1
ATOM 767 C C . GLY A 1 108 ? -4.027 -7.377 -11.293 1.00 98.69 108 GLY A C 1
ATOM 768 O O . GLY A 1 108 ? -5.236 -7.566 -11.382 1.00 98.69 108 GLY A O 1
ATOM 769 N N . ARG A 1 109 ? -3.150 -8.262 -11.775 1.00 98.69 109 ARG A N 1
ATOM 770 C CA . ARG A 1 109 ? -3.568 -9.551 -12.347 1.00 98.69 109 ARG A CA 1
ATOM 771 C C . ARG A 1 109 ? -4.113 -10.503 -11.287 1.00 98.69 109 ARG A C 1
ATOM 773 O O . ARG A 1 109 ? -5.014 -11.276 -11.592 1.00 98.69 109 ARG A O 1
ATOM 780 N N . VAL A 1 110 ? -3.581 -10.469 -10.065 1.00 98.69 110 VAL A N 1
ATOM 781 C CA . VAL A 1 110 ? -4.147 -11.231 -8.945 1.00 98.69 110 VAL A CA 1
ATOM 782 C C . VAL A 1 110 ? -5.543 -10.718 -8.615 1.00 98.69 110 VAL A C 1
ATOM 784 O O . VAL A 1 110 ? -6.451 -11.531 -8.616 1.00 98.69 110 VAL A O 1
ATOM 787 N N . SER A 1 111 ? -5.758 -9.412 -8.430 1.00 98.50 111 SER A N 1
ATOM 788 C CA . SER A 1 111 ? -7.094 -8.895 -8.080 1.00 98.50 111 SER A CA 1
ATOM 789 C C . SER A 1 111 ? -8.144 -9.171 -9.166 1.00 98.50 111 SER A C 1
ATOM 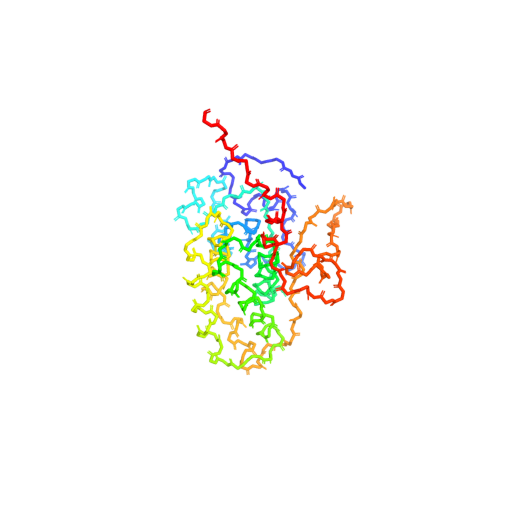791 O O . SER A 1 111 ? -9.318 -9.365 -8.870 1.00 98.50 111 SER A O 1
ATOM 793 N N . ARG A 1 112 ? -7.734 -9.272 -10.438 1.00 98.62 112 ARG A N 1
ATOM 794 C CA . ARG A 1 112 ? -8.613 -9.702 -11.542 1.00 98.62 112 ARG A CA 1
ATOM 795 C C . ARG A 1 112 ? -8.770 -11.223 -11.684 1.00 98.62 112 ARG A C 1
ATOM 797 O O . ARG A 1 112 ? -9.423 -11.689 -12.612 1.00 98.62 112 ARG A O 1
ATOM 804 N N . SER A 1 113 ? -8.177 -12.016 -10.793 1.00 98.12 113 SER A N 1
ATOM 805 C CA . SER A 1 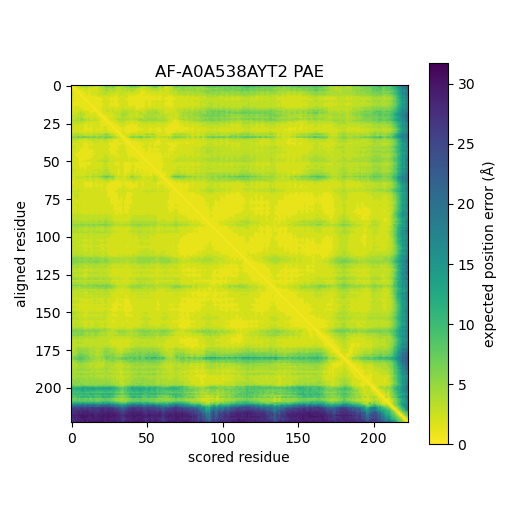113 ? -8.161 -13.486 -10.870 1.00 98.12 113 SER A CA 1
ATOM 806 C C . SER A 1 113 ? -7.557 -14.020 -12.191 1.00 98.12 113 SER A C 1
ATOM 808 O O . SER A 1 113 ? -7.939 -15.071 -12.700 1.00 98.12 113 SER A O 1
ATOM 810 N N . GLU A 1 114 ? -6.584 -13.296 -12.758 1.00 97.88 114 GLU A N 1
ATOM 811 C CA . GLU A 1 114 ? -5.880 -13.593 -14.023 1.00 97.88 114 GLU A CA 1
ATOM 812 C C . GLU A 1 114 ? -4.469 -14.178 -13.803 1.00 97.88 114 GLU A C 1
ATOM 814 O O . GLU A 1 114 ? -3.725 -14.462 -14.755 1.00 97.88 114 GLU A O 1
ATOM 819 N N . ALA A 1 115 ? -4.046 -14.298 -12.544 1.00 97.12 115 ALA A N 1
ATOM 820 C CA . ALA A 1 115 ? -2.728 -14.783 -12.161 1.00 97.12 115 ALA A CA 1
ATOM 821 C C . ALA A 1 115 ? -2.803 -16.205 -11.576 1.00 97.12 115 ALA A C 1
ATOM 823 O O . ALA A 1 115 ? -3.613 -16.464 -10.692 1.00 97.12 115 ALA A O 1
ATOM 824 N N . PRO A 1 116 ? -1.932 -17.135 -12.006 1.00 96.25 116 PRO A N 1
ATOM 825 C CA . PRO A 1 116 ? -1.844 -18.457 -11.390 1.00 96.25 116 PRO A CA 1
ATOM 826 C C . PRO A 1 116 ? -1.147 -18.398 -10.021 1.00 96.25 116 PRO A C 1
ATOM 828 O O . PRO A 1 116 ? -0.248 -17.581 -9.815 1.00 96.25 116 PRO A O 1
ATOM 831 N N . ALA A 1 117 ? -1.460 -19.341 -9.126 1.00 94.88 117 ALA A N 1
ATOM 832 C CA . ALA A 1 117 ? -0.992 -19.354 -7.732 1.00 94.88 117 ALA A CA 1
ATOM 833 C C . ALA A 1 117 ? 0.531 -19.218 -7.536 1.00 94.88 117 ALA A C 1
ATOM 835 O O . ALA A 1 117 ? 0.985 -18.558 -6.602 1.00 94.88 117 ALA A O 1
ATOM 836 N N . HIS A 1 118 ? 1.351 -19.765 -8.444 1.00 95.44 118 HIS A N 1
ATOM 837 C CA . HIS A 1 118 ? 2.814 -19.641 -8.352 1.00 95.44 118 HIS A CA 1
ATOM 838 C C . HIS A 1 118 ? 3.311 -18.184 -8.420 1.00 95.44 118 HIS A C 1
ATOM 840 O O . HIS A 1 118 ? 4.437 -17.900 -8.011 1.00 95.44 118 HIS A O 1
ATOM 846 N N . LYS A 1 119 ? 2.491 -17.244 -8.912 1.00 96.56 119 LYS A N 1
ATOM 847 C CA . LYS A 1 119 ? 2.821 -15.813 -8.936 1.00 96.56 119 LYS A CA 1
ATOM 848 C C . LYS A 1 119 ? 2.867 -15.178 -7.552 1.00 96.56 119 LYS A C 1
ATOM 850 O O . LYS A 1 119 ? 3.574 -14.188 -7.402 1.00 96.56 119 LYS A O 1
ATOM 855 N N . LEU A 1 120 ? 2.237 -15.769 -6.535 1.00 97.62 120 LEU A N 1
ATOM 856 C CA . LEU A 1 120 ? 2.351 -15.280 -5.157 1.00 97.62 120 LEU A CA 1
ATOM 857 C C . LEU A 1 120 ? 3.786 -15.377 -4.614 1.00 97.62 120 LEU A C 1
ATOM 859 O O . LEU A 1 120 ? 4.179 -14.566 -3.782 1.00 97.62 120 LEU A O 1
ATOM 863 N N . ILE A 1 121 ? 4.591 -16.331 -5.098 1.00 97.56 121 ILE A N 1
ATOM 864 C CA . ILE A 1 121 ? 6.021 -16.418 -4.754 1.00 97.56 121 ILE A CA 1
ATOM 865 C C . ILE A 1 121 ? 6.766 -15.229 -5.365 1.00 97.56 121 ILE A C 1
ATOM 867 O O . ILE A 1 121 ? 7.435 -14.493 -4.652 1.00 97.56 121 ILE A O 1
ATOM 871 N N . GLN A 1 122 ? 6.552 -14.980 -6.660 1.00 98.06 122 GLN A N 1
ATOM 872 C CA . GLN A 1 122 ? 7.168 -13.855 -7.364 1.00 98.06 122 GLN A CA 1
ATOM 873 C C . GLN A 1 122 ? 6.783 -12.499 -6.747 1.00 98.06 122 GLN A C 1
ATOM 875 O O . GLN A 1 122 ? 7.618 -11.606 -6.662 1.00 98.06 122 GLN A O 1
ATOM 880 N N . ILE A 1 123 ? 5.532 -12.340 -6.307 1.00 98.62 123 ILE A N 1
ATOM 881 C CA . ILE A 1 123 ? 5.073 -11.134 -5.607 1.00 98.62 123 ILE A CA 1
ATOM 882 C C . ILE A 1 123 ? 5.862 -10.927 -4.309 1.00 98.62 123 ILE A C 1
ATOM 884 O O . ILE A 1 123 ? 6.337 -9.822 -4.066 1.00 98.62 123 ILE A O 1
ATOM 888 N N . ARG A 1 124 ? 6.050 -11.978 -3.499 1.00 98.25 124 ARG A N 1
ATOM 889 C CA . ARG A 1 124 ? 6.848 -11.894 -2.264 1.00 98.25 124 ARG A CA 1
ATOM 890 C C . ARG A 1 124 ? 8.306 -11.547 -2.548 1.00 98.25 124 ARG A C 1
ATOM 892 O O . ARG A 1 124 ? 8.865 -10.714 -1.844 1.00 98.25 124 ARG A O 1
ATOM 899 N N . ASP A 1 125 ? 8.897 -12.133 -3.587 1.00 98.06 125 ASP A N 1
ATOM 900 C CA . ASP A 1 125 ? 10.270 -11.813 -3.988 1.00 98.06 125 ASP A CA 1
ATOM 901 C C . ASP A 1 125 ? 10.406 -10.329 -4.353 1.00 98.06 125 ASP A C 1
ATOM 903 O O . ASP A 1 125 ? 11.304 -9.660 -3.855 1.00 98.06 125 ASP A O 1
ATOM 907 N N . LEU A 1 126 ? 9.476 -9.789 -5.149 1.00 98.62 126 LEU A N 1
ATOM 908 C CA . LEU A 1 126 ? 9.486 -8.375 -5.541 1.00 98.62 126 LEU A CA 1
ATOM 909 C C . LEU A 1 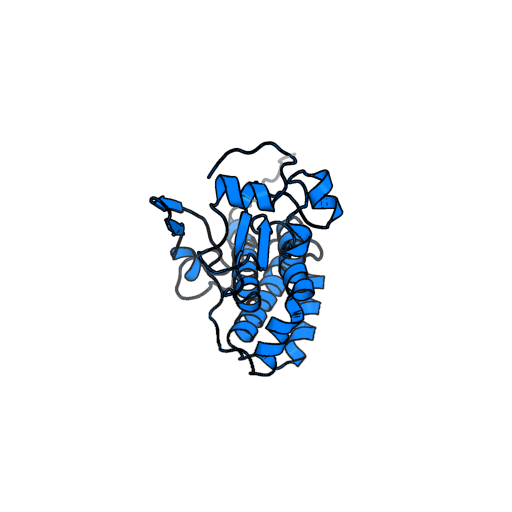126 ? 9.273 -7.428 -4.355 1.00 98.62 126 LEU A C 1
ATOM 911 O O . LEU A 1 126 ? 9.899 -6.374 -4.304 1.00 98.62 126 LEU A O 1
ATOM 915 N N . VAL A 1 127 ? 8.417 -7.789 -3.394 1.00 98.44 127 VAL A N 1
ATOM 916 C CA . VAL A 1 127 ? 8.250 -7.012 -2.153 1.00 98.44 127 VAL A CA 1
ATOM 917 C C . VAL A 1 127 ? 9.562 -6.937 -1.375 1.00 98.44 127 VAL A C 1
ATOM 919 O O . VAL A 1 127 ? 9.900 -5.869 -0.882 1.00 98.44 127 VAL A O 1
ATOM 922 N N . ASN A 1 128 ? 10.331 -8.026 -1.322 1.00 97.19 128 ASN A N 1
ATOM 923 C CA . ASN A 1 128 ? 11.606 -8.060 -0.604 1.00 97.19 128 ASN A CA 1
ATOM 924 C C . ASN A 1 128 ? 12.744 -7.316 -1.326 1.00 97.19 128 ASN A C 1
ATOM 926 O O . ASN A 1 128 ? 13.752 -7.027 -0.690 1.00 97.19 128 ASN A O 1
ATOM 930 N N . THR A 1 129 ? 12.623 -7.031 -2.630 1.00 97.56 129 THR A N 1
ATOM 931 C CA . THR A 1 129 ? 13.677 -6.347 -3.408 1.00 97.56 129 THR A CA 1
ATOM 932 C C . THR A 1 129 ? 13.331 -4.911 -3.794 1.00 97.56 129 THR A C 1
ATOM 934 O O . THR A 1 129 ? 14.220 -4.154 -4.181 1.00 97.56 129 THR A O 1
ATOM 937 N N . VAL A 1 130 ? 12.067 -4.476 -3.693 1.00 98.38 130 VAL A N 1
ATOM 938 C CA . VAL A 1 130 ? 11.634 -3.139 -4.157 1.00 98.38 130 VAL A CA 1
ATOM 939 C C . VAL A 1 130 ? 12.350 -1.984 -3.440 1.00 98.38 130 VAL A C 1
ATOM 941 O O . VAL A 1 130 ? 12.515 -0.898 -4.006 1.00 98.38 130 VAL A O 1
ATOM 944 N N . SER A 1 131 ? 12.820 -2.212 -2.215 1.00 97.81 131 SER A N 1
ATOM 945 C CA . SER A 1 131 ? 13.555 -1.239 -1.405 1.00 97.81 131 SER A CA 1
ATOM 946 C C . SER A 1 131 ? 15.082 -1.349 -1.534 1.00 97.81 131 SER A C 1
ATOM 948 O O . SER A 1 131 ? 15.801 -0.521 -0.965 1.00 97.81 131 SER A O 1
ATOM 950 N N . ASP A 1 132 ? 15.605 -2.299 -2.318 1.00 97.94 132 ASP A N 1
ATOM 951 C CA . ASP A 1 132 ? 17.047 -2.505 -2.452 1.00 97.94 132 ASP A CA 1
ATOM 952 C C . ASP A 1 132 ? 17.745 -1.254 -2.998 1.00 97.94 132 ASP A C 1
ATOM 954 O O . ASP A 1 132 ? 17.414 -0.709 -4.058 1.00 97.94 132 ASP A O 1
ATOM 958 N N . GLY A 1 133 ? 18.745 -0.775 -2.254 1.00 96.19 133 GLY A N 1
ATOM 959 C CA . GLY A 1 133 ? 19.486 0.435 -2.610 1.00 96.19 133 GLY A CA 1
ATOM 960 C C . GLY A 1 133 ? 18.626 1.705 -2.632 1.00 96.19 133 GLY A C 1
ATOM 961 O O . GLY A 1 133 ? 18.976 2.659 -3.336 1.00 96.19 133 GLY A O 1
ATOM 962 N N . ALA A 1 134 ? 17.506 1.727 -1.899 1.00 94.88 134 ALA A N 1
ATOM 963 C CA . ALA A 1 134 ? 16.613 2.874 -1.824 1.00 94.88 134 ALA A CA 1
ATOM 964 C C . ALA A 1 134 ? 17.354 4.153 -1.396 1.00 94.88 134 ALA A C 1
ATOM 966 O O . ALA A 1 134 ? 18.015 4.216 -0.361 1.00 94.88 134 ALA A O 1
ATOM 967 N N . ARG A 1 135 ? 17.211 5.204 -2.211 1.00 96.19 135 ARG A N 1
ATOM 968 C CA . ARG A 1 135 ? 17.768 6.546 -1.953 1.00 96.19 135 ARG A CA 1
ATOM 969 C C . ARG A 1 135 ? 16.812 7.460 -1.191 1.00 96.19 135 ARG A C 1
ATOM 971 O O . ARG A 1 135 ? 17.237 8.466 -0.636 1.00 96.19 135 ARG A O 1
ATOM 978 N N . CYS A 1 136 ? 15.524 7.138 -1.209 1.00 96.75 136 CYS A N 1
ATOM 979 C CA . CYS A 1 136 ? 14.477 7.816 -0.458 1.00 96.75 136 CYS A CA 1
ATOM 980 C C . CYS A 1 136 ? 13.551 6.770 0.167 1.00 96.75 136 CYS A C 1
ATOM 982 O O . CYS A 1 136 ? 13.671 5.577 -0.106 1.00 96.75 136 CYS A O 1
ATOM 984 N N . TYR A 1 137 ? 12.598 7.216 0.980 1.00 96.06 137 TYR A N 1
ATOM 985 C CA . TYR A 1 137 ? 11.739 6.303 1.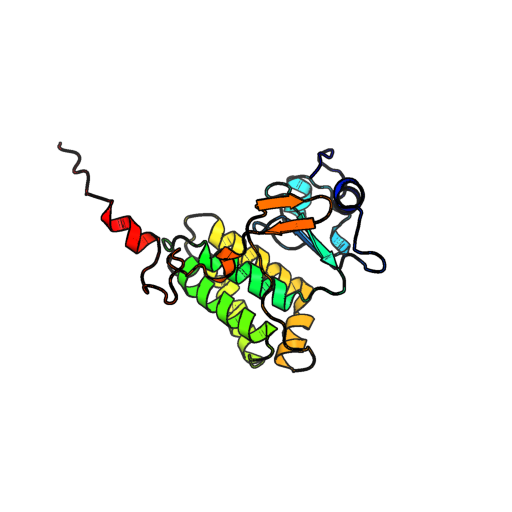727 1.00 96.06 137 TYR A CA 1
ATOM 986 C C . TYR A 1 137 ? 10.680 5.583 0.867 1.00 96.06 137 TYR A C 1
ATOM 988 O O . TYR A 1 137 ? 10.105 4.611 1.332 1.00 96.06 137 TYR A O 1
ATOM 996 N N . LEU A 1 138 ? 10.450 5.979 -0.394 1.00 97.75 138 LEU A N 1
ATOM 997 C CA . LEU A 1 138 ? 9.366 5.421 -1.221 1.00 97.75 138 LEU A CA 1
ATOM 998 C C . LEU A 1 138 ? 9.469 3.904 -1.435 1.00 97.75 138 LEU A C 1
ATOM 1000 O O . LEU A 1 138 ? 8.467 3.206 -1.316 1.00 97.75 138 LEU A O 1
ATOM 1004 N N . GLY A 1 139 ? 10.668 3.375 -1.699 1.00 97.62 139 GLY A N 1
ATOM 1005 C CA . GLY A 1 139 ? 10.850 1.924 -1.849 1.00 97.62 139 GLY A CA 1
ATOM 1006 C C . GLY A 1 139 ? 10.523 1.163 -0.558 1.00 97.62 139 GLY A C 1
ATOM 1007 O O . GLY A 1 139 ? 9.850 0.140 -0.598 1.00 97.62 139 GLY A O 1
ATOM 1008 N N . LEU A 1 140 ? 10.919 1.717 0.593 1.00 97.12 140 LEU A N 1
ATOM 1009 C CA . LEU A 1 140 ? 10.617 1.165 1.920 1.00 97.12 140 LEU A CA 1
ATOM 1010 C C . LEU A 1 140 ? 9.115 1.250 2.247 1.00 97.12 140 LEU A C 1
ATOM 1012 O O . LEU A 1 140 ? 8.572 0.343 2.869 1.00 97.12 140 LEU A O 1
ATOM 1016 N N . GLN A 1 141 ? 8.426 2.308 1.804 1.00 96.62 141 GLN A N 1
ATOM 1017 C CA . GLN A 1 141 ? 6.966 2.426 1.920 1.00 96.62 141 GLN A CA 1
ATOM 1018 C C . GLN A 1 141 ? 6.262 1.335 1.115 1.00 96.62 141 GLN A C 1
ATOM 1020 O O . GLN A 1 141 ? 5.335 0.702 1.616 1.00 96.62 141 GLN A O 1
ATOM 1025 N N . HIS A 1 142 ? 6.715 1.096 -0.119 1.00 98.25 142 HIS A N 1
ATOM 1026 C CA . HIS A 1 142 ? 6.154 0.068 -0.994 1.00 98.25 142 HIS A CA 1
ATOM 1027 C C . HIS A 1 142 ? 6.287 -1.320 -0.371 1.00 98.25 142 HIS A C 1
ATOM 1029 O O . HIS A 1 142 ? 5.287 -2.031 -0.260 1.00 98.25 142 HIS A O 1
ATOM 1035 N N . GLU A 1 143 ? 7.480 -1.657 0.119 1.00 98.19 143 GLU A N 1
ATOM 1036 C CA . GLU A 1 143 ? 7.730 -2.890 0.867 1.00 98.19 143 GLU A CA 1
ATOM 1037 C C . GLU A 1 143 ? 6.810 -3.009 2.092 1.00 98.19 143 GLU A C 1
ATOM 1039 O O . GLU A 1 143 ? 6.080 -3.993 2.223 1.00 98.19 143 GLU A O 1
ATOM 1044 N N . ALA A 1 144 ? 6.791 -1.997 2.966 1.00 97.19 144 ALA A N 1
ATOM 1045 C CA . ALA A 1 144 ? 6.057 -2.048 4.228 1.00 97.19 144 ALA A CA 1
ATOM 1046 C C . ALA A 1 144 ? 4.539 -2.176 4.027 1.00 97.19 144 ALA A C 1
ATOM 1048 O O . ALA A 1 144 ? 3.891 -3.014 4.657 1.00 97.19 144 ALA A O 1
ATOM 1049 N N . VAL A 1 145 ? 3.960 -1.364 3.138 1.00 97.88 145 VAL A N 1
ATOM 1050 C CA . VAL A 1 145 ? 2.513 -1.355 2.895 1.00 97.88 145 VAL A CA 1
ATOM 1051 C C . VAL A 1 145 ? 2.080 -2.667 2.250 1.00 97.88 145 VAL A C 1
ATOM 1053 O O . VAL A 1 145 ? 1.261 -3.387 2.818 1.00 97.88 145 VAL A O 1
ATOM 1056 N N . VAL A 1 146 ? 2.652 -3.027 1.099 1.00 98.56 146 VAL A N 1
ATOM 1057 C CA . VAL A 1 146 ? 2.223 -4.226 0.360 1.00 98.56 146 VAL A CA 1
ATOM 1058 C C . VAL A 1 146 ? 2.567 -5.497 1.135 1.00 98.56 146 VAL A C 1
ATOM 1060 O O . VAL A 1 146 ? 1.740 -6.407 1.213 1.00 98.56 146 VAL A O 1
ATOM 1063 N N . GLY A 1 147 ? 3.742 -5.551 1.766 1.00 98.31 147 GLY A N 1
ATOM 1064 C CA . GLY A 1 147 ? 4.154 -6.679 2.598 1.00 98.31 147 GLY A CA 1
ATOM 1065 C C . GLY A 1 147 ? 3.215 -6.915 3.781 1.00 98.31 147 GLY A C 1
ATOM 1066 O O . GLY A 1 147 ? 2.859 -8.063 4.062 1.00 98.31 147 GLY A O 1
ATOM 1067 N N . SER A 1 148 ? 2.745 -5.846 4.433 1.00 98.19 148 SER A N 1
ATOM 1068 C CA . SER A 1 148 ? 1.779 -5.964 5.532 1.00 98.19 148 SER A CA 1
ATOM 1069 C C . SER A 1 148 ? 0.418 -6.491 5.072 1.00 98.19 148 SER A C 1
ATOM 1071 O O . SER A 1 148 ? -0.144 -7.360 5.738 1.00 98.19 148 SER A O 1
ATOM 1073 N N . ILE A 1 149 ? -0.077 -6.055 3.906 1.00 98.44 149 ILE A N 1
ATOM 1074 C CA . ILE A 1 149 ? -1.351 -6.538 3.356 1.00 98.44 149 ILE A CA 1
ATOM 1075 C C . ILE A 1 149 ? -1.235 -8.023 2.981 1.00 98.44 149 ILE A C 1
ATOM 1077 O O . ILE A 1 149 ? -2.081 -8.823 3.371 1.00 98.44 149 ILE A O 1
ATOM 1081 N N . LEU A 1 150 ? -0.150 -8.422 2.305 1.00 98.06 150 LEU A N 1
ATOM 1082 C CA . LEU A 1 150 ? 0.112 -9.826 1.960 1.00 98.06 150 LEU A CA 1
ATOM 1083 C C . LEU A 1 150 ? 0.221 -10.731 3.191 1.00 98.06 150 LEU A C 1
ATOM 1085 O O . LEU A 1 150 ? -0.214 -11.880 3.152 1.00 98.06 150 LEU A O 1
ATOM 1089 N N . THR A 1 151 ? 0.828 -10.231 4.267 1.00 97.19 151 THR A N 1
ATOM 1090 C CA . THR A 1 151 ? 1.021 -10.999 5.503 1.00 97.19 151 THR A CA 1
ATOM 1091 C C . THR A 1 151 ? -0.277 -11.108 6.300 1.00 97.19 151 THR A C 1
ATOM 1093 O O . THR A 1 151 ? -0.603 -12.191 6.777 1.00 97.19 151 THR A O 1
ATOM 1096 N N . GLY A 1 152 ? -1.028 -10.011 6.437 1.00 97.25 152 GLY A N 1
ATOM 1097 C CA . GLY A 1 152 ? -2.264 -9.979 7.222 1.00 97.25 1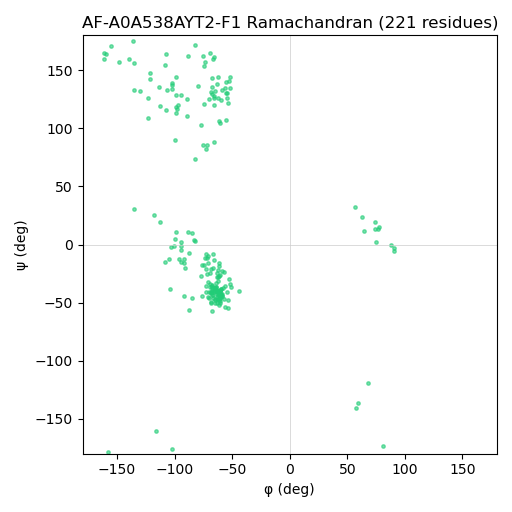52 GLY A CA 1
ATOM 1098 C C . GLY A 1 152 ? -3.467 -10.611 6.522 1.00 97.25 152 GLY A C 1
ATOM 1099 O O . GLY A 1 152 ? -4.363 -11.105 7.199 1.00 97.25 152 GLY A O 1
ATOM 1100 N N . PHE A 1 153 ? -3.482 -10.608 5.185 1.00 98.12 153 PHE A N 1
ATOM 1101 C CA . PHE A 1 153 ? -4.659 -10.955 4.378 1.00 98.12 153 PHE A CA 1
ATOM 1102 C C . PHE A 1 153 ? -4.321 -11.881 3.205 1.00 98.12 153 PHE A C 1
ATOM 1104 O O . PHE A 1 153 ? -4.980 -11.856 2.168 1.00 98.12 153 PHE A O 1
ATOM 1111 N N . GLY A 1 154 ? -3.296 -12.725 3.367 1.00 97.62 154 GLY A N 1
ATOM 1112 C CA . GLY A 1 154 ? -2.833 -13.672 2.345 1.00 97.62 154 GLY A CA 1
ATOM 1113 C C . GLY A 1 154 ? -3.930 -14.581 1.774 1.00 97.62 154 GLY A C 1
ATOM 1114 O O . GLY A 1 154 ? -3.863 -14.946 0.601 1.00 97.62 154 GLY A O 1
ATOM 1115 N N . ASP A 1 155 ? -4.955 -14.889 2.570 1.00 97.75 155 ASP A N 1
ATOM 1116 C CA . ASP A 1 155 ? -6.102 -15.700 2.154 1.00 97.75 155 ASP A CA 1
ATOM 1117 C C . ASP A 1 155 ? -6.924 -15.034 1.037 1.00 97.75 155 ASP A C 1
ATOM 1119 O O . ASP A 1 155 ? -7.427 -15.735 0.162 1.00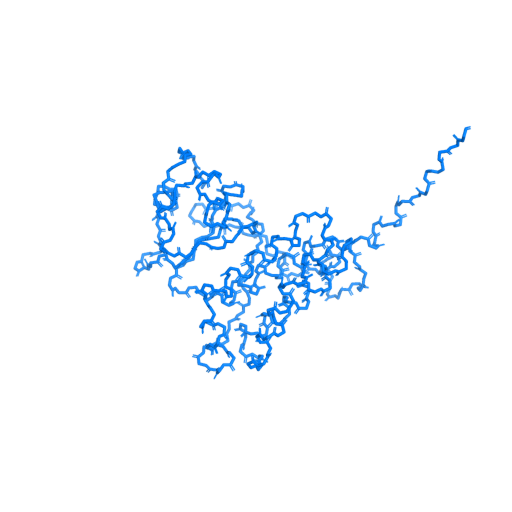 97.75 155 ASP A O 1
ATOM 1123 N N . GLU A 1 156 ? -7.019 -13.698 1.000 1.00 98.19 156 GLU A N 1
ATOM 1124 C CA . GLU A 1 156 ? -7.733 -12.985 -0.073 1.00 98.19 156 GLU A CA 1
ATOM 1125 C C . GLU A 1 156 ? -6.979 -13.115 -1.410 1.00 98.19 156 GLU A C 1
ATOM 1127 O O . GLU A 1 156 ? -7.570 -13.428 -2.444 1.00 98.19 156 GLU A O 1
ATOM 1132 N N . PHE A 1 157 ? -5.645 -13.014 -1.388 1.00 98.56 157 PHE A N 1
ATOM 1133 C CA . PHE A 1 157 ? -4.808 -13.280 -2.566 1.00 98.56 157 PHE A CA 1
ATOM 1134 C C . PHE A 1 157 ? -4.920 -14.736 -3.025 1.00 98.56 157 PHE A C 1
ATOM 1136 O O . PHE A 1 157 ? -4.967 -15.003 -4.228 1.00 98.56 157 PHE A O 1
ATOM 1143 N N . GLN A 1 158 ? -4.959 -15.674 -2.074 1.00 98.25 158 GLN A N 1
ATOM 1144 C CA . GLN A 1 158 ? -5.130 -17.095 -2.358 1.00 98.25 158 GLN A CA 1
ATOM 1145 C C . GLN A 1 158 ? -6.491 -17.365 -3.020 1.00 98.25 158 GLN A C 1
ATOM 1147 O O . GLN A 1 158 ? -6.560 -18.080 -4.019 1.00 98.25 158 GLN A O 1
ATOM 1152 N N . ALA A 1 159 ? -7.558 -16.728 -2.534 1.00 98.31 159 ALA A N 1
ATOM 1153 C CA . ALA A 1 159 ? -8.898 -16.868 -3.091 1.00 98.31 159 ALA A CA 1
ATOM 1154 C C . ALA A 1 159 ? -8.983 -16.415 -4.560 1.00 98.31 159 ALA A C 1
ATOM 1156 O O . ALA A 1 159 ? -9.617 -17.083 -5.380 1.00 98.31 159 ALA A O 1
ATOM 1157 N N . HIS A 1 160 ? -8.297 -15.332 -4.934 1.00 98.56 160 HIS A N 1
ATOM 1158 C CA . HIS A 1 160 ? -8.218 -14.911 -6.334 1.00 98.56 160 HIS A CA 1
ATOM 1159 C C . HIS A 1 160 ? -7.485 -15.913 -7.228 1.00 98.56 160 HIS A C 1
ATOM 1161 O O . HIS A 1 160 ? -7.981 -16.257 -8.302 1.00 98.56 160 HIS A O 1
ATOM 1167 N N . VAL A 1 161 ? -6.311 -16.397 -6.808 1.00 97.94 161 VAL A N 1
ATOM 1168 C CA . VAL A 1 161 ? -5.509 -17.312 -7.643 1.00 97.94 161 VAL A CA 1
ATOM 1169 C C . VAL A 1 161 ? -6.103 -18.720 -7.739 1.00 97.94 161 VAL A C 1
ATOM 1171 O O . VAL A 1 161 ? -5.810 -19.435 -8.698 1.00 97.94 161 VAL A O 1
ATOM 1174 N N . ASP A 1 162 ? -6.952 -19.102 -6.782 1.00 96.75 162 ASP A N 1
ATOM 1175 C CA . ASP A 1 162 ? -7.732 -20.346 -6.807 1.00 96.75 162 ASP A CA 1
ATOM 1176 C C . ASP A 1 162 ? -9.078 -20.191 -7.539 1.00 96.75 162 ASP A C 1
ATOM 1178 O O . ASP A 1 162 ? -9.776 -21.180 -7.773 1.00 96.75 162 ASP A O 1
ATOM 1182 N N . GLY A 1 163 ? -9.450 -18.963 -7.917 1.00 94.94 163 GLY A N 1
ATOM 1183 C CA . GLY A 1 163 ? -10.701 -18.653 -8.611 1.00 94.94 163 GLY A CA 1
ATOM 1184 C C . GLY A 1 163 ? -11.951 -18.707 -7.727 1.00 94.94 163 GLY A C 1
ATOM 1185 O O . GLY A 1 163 ? -13.057 -18.847 -8.250 1.00 94.94 163 GLY A O 1
ATOM 1186 N N . SER A 1 164 ? -11.800 -18.624 -6.402 1.00 96.81 164 SER A N 1
ATOM 1187 C CA . SER A 1 164 ? -12.914 -18.567 -5.446 1.00 96.81 164 SER A CA 1
ATOM 1188 C C . SER A 1 164 ? -13.346 -17.137 -5.098 1.00 96.81 164 SER A C 1
ATOM 1190 O O . SER A 1 164 ? -14.461 -16.953 -4.609 1.00 96.81 164 SER A O 1
ATOM 1192 N N . ALA A 1 165 ? -12.515 -16.133 -5.401 1.00 96.88 165 ALA A N 1
ATOM 1193 C CA . ALA A 1 165 ? -12.873 -14.715 -5.360 1.00 96.88 165 ALA A CA 1
ATOM 1194 C C . ALA A 1 165 ? -13.231 -14.176 -6.764 1.00 96.88 165 ALA A C 1
ATOM 1196 O O . ALA A 1 165 ? -12.628 -14.594 -7.764 1.00 96.88 165 ALA A O 1
ATOM 1197 N N . PRO A 1 166 ? -14.208 -13.252 -6.871 1.00 96.94 166 PRO A N 1
ATOM 1198 C CA . PRO A 1 166 ? -14.543 -12.604 -8.136 1.00 96.94 166 PRO A CA 1
ATOM 1199 C C . PRO A 1 166 ? -13.398 -11.708 -8.628 1.00 96.94 166 PRO A C 1
ATOM 1201 O O . PRO A 1 166 ? -12.568 -11.263 -7.848 1.00 96.94 166 PRO A O 1
ATOM 1204 N N . SER A 1 167 ? -13.378 -11.399 -9.926 1.00 98.00 167 SER A N 1
ATOM 1205 C CA . SER A 1 167 ? -12.471 -10.383 -10.473 1.00 98.00 167 SER A CA 1
ATOM 1206 C C . SER A 1 167 ? -12.849 -8.993 -9.956 1.00 98.00 167 SER A C 1
ATOM 1208 O O . SER A 1 167 ? -14.001 -8.577 -10.103 1.00 98.00 167 SER A O 1
ATOM 1210 N N . VAL A 1 168 ? -11.869 -8.257 -9.434 1.00 98.12 168 VAL A N 1
ATOM 1211 C CA . VAL A 1 168 ? -12.010 -6.890 -8.922 1.00 98.12 168 VAL A CA 1
ATOM 1212 C C . VAL A 1 168 ? -10.919 -5.999 -9.523 1.00 98.12 168 VAL A C 1
ATOM 1214 O O . VAL A 1 168 ? -9.734 -6.350 -9.559 1.00 98.12 168 VAL A O 1
ATOM 1217 N N . GLU A 1 169 ? -11.315 -4.825 -10.018 1.00 97.88 169 GLU A N 1
ATOM 1218 C CA . GLU A 1 169 ? -10.355 -3.835 -10.508 1.00 97.88 169 GLU A CA 1
ATOM 1219 C C . GLU A 1 169 ? -9.520 -3.258 -9.356 1.00 97.88 169 GLU A C 1
ATOM 1221 O O . GLU A 1 169 ? -10.063 -3.021 -8.274 1.00 97.88 169 GLU A O 1
ATOM 1226 N N . PRO A 1 170 ? -8.222 -2.973 -9.572 1.00 98.12 170 PRO A N 1
ATOM 1227 C CA . PRO A 1 170 ? -7.393 -2.314 -8.573 1.00 98.12 170 PRO A CA 1
ATOM 1228 C C . PRO A 1 170 ? -8.039 -1.030 -8.049 1.00 98.12 170 PRO A C 1
ATOM 1230 O O . PRO A 1 170 ? -8.517 -0.194 -8.825 1.00 98.12 170 PRO A O 1
ATOM 1233 N N . ALA A 1 171 ? -8.011 -0.849 -6.730 1.00 97.19 171 ALA A N 1
ATOM 1234 C CA . ALA A 1 171 ? -8.573 0.340 -6.111 1.00 97.19 171 ALA A CA 1
ATOM 1235 C C . ALA A 1 171 ? -7.845 1.610 -6.578 1.00 97.19 171 ALA A C 1
ATOM 1237 O O . ALA A 1 171 ? -6.626 1.622 -6.770 1.00 97.19 171 ALA A O 1
ATOM 1238 N N . LEU A 1 172 ? -8.586 2.709 -6.737 1.00 96.44 172 LEU A N 1
ATOM 1239 C CA . LEU A 1 172 ? -7.965 4.001 -7.002 1.00 96.44 172 LEU A CA 1
ATOM 1240 C C . LEU A 1 172 ? -7.385 4.552 -5.701 1.00 96.44 172 LEU A C 1
ATOM 1242 O O . LEU A 1 172 ? -8.110 5.085 -4.869 1.00 96.44 172 LEU A O 1
ATOM 1246 N N . ILE A 1 173 ? -6.067 4.454 -5.556 1.00 96.38 173 ILE A N 1
ATOM 1247 C CA . ILE A 1 173 ? -5.319 5.167 -4.522 1.00 96.38 173 ILE A CA 1
ATOM 1248 C C . ILE A 1 173 ? -4.723 6.415 -5.160 1.00 96.38 173 ILE A C 1
ATOM 1250 O O . ILE A 1 173 ? -3.934 6.322 -6.102 1.00 96.38 173 ILE A O 1
ATOM 1254 N N . THR A 1 174 ? -5.147 7.586 -4.691 1.00 95.56 174 THR A N 1
ATOM 1255 C CA . THR A 1 174 ? -4.735 8.870 -5.258 1.00 95.56 174 THR A CA 1
ATOM 1256 C C . THR A 1 174 ? -4.901 10.017 -4.260 1.00 95.56 174 THR A C 1
ATOM 1258 O O . THR A 1 174 ? -5.286 9.820 -3.109 1.00 95.56 174 THR A O 1
ATOM 1261 N N . GLU A 1 175 ? -4.579 11.222 -4.715 1.00 92.06 175 GLU A N 1
ATOM 1262 C CA . GLU A 1 175 ? -4.718 12.470 -3.981 1.00 92.06 175 GLU A CA 1
ATOM 1263 C C . GLU A 1 175 ? -6.195 12.783 -3.708 1.00 92.06 175 GLU A C 1
ATOM 1265 O O . GLU A 1 175 ? -7.034 12.763 -4.615 1.00 92.06 175 GLU A O 1
ATOM 1270 N N . LEU A 1 176 ? -6.487 13.125 -2.453 1.00 91.75 176 LEU A N 1
ATOM 1271 C CA . LEU A 1 176 ? -7.727 13.790 -2.073 1.00 91.75 176 LEU A CA 1
ATOM 1272 C C . LEU A 1 176 ? -7.642 15.255 -2.519 1.00 91.75 176 LEU A C 1
ATOM 1274 O O . LEU A 1 176 ? -6.730 15.973 -2.111 1.00 91.75 176 LEU A O 1
ATOM 1278 N N . VAL A 1 177 ? -8.575 15.676 -3.365 1.00 94.12 177 VAL A N 1
ATOM 1279 C CA . VAL A 1 177 ? -8.654 17.036 -3.913 1.00 94.12 177 VAL A CA 1
ATOM 1280 C C . VAL A 1 177 ? -9.535 17.917 -3.039 1.00 94.12 177 VAL A C 1
ATOM 1282 O O . VAL A 1 177 ? -9.156 19.050 -2.754 1.00 94.12 177 VAL A O 1
ATOM 1285 N N . ASP A 1 178 ? -10.690 17.399 -2.617 1.00 93.00 178 ASP A N 1
ATOM 1286 C CA . ASP A 1 178 ? -11.658 18.139 -1.805 1.00 93.00 178 ASP A CA 1
ATOM 1287 C C . ASP A 1 178 ? -12.543 17.196 -0.968 1.00 93.00 178 ASP A C 1
ATOM 1289 O O . ASP A 1 178 ? -12.525 15.974 -1.147 1.00 93.00 178 ASP A O 1
ATOM 1293 N N . LEU A 1 179 ? -13.318 17.774 -0.052 1.00 90.06 179 LEU A N 1
ATOM 1294 C CA . LEU A 1 179 ? -14.371 17.114 0.718 1.00 90.06 179 LEU A CA 1
ATOM 1295 C C . LEU A 1 179 ? -15.693 17.861 0.496 1.00 90.06 179 LEU A C 1
ATOM 1297 O O . LEU A 1 179 ? -15.891 18.964 1.007 1.00 90.06 179 LEU A O 1
ATOM 1301 N N . GLU A 1 180 ? -16.615 17.246 -0.243 1.00 90.88 180 GLU A N 1
ATOM 1302 C CA . GLU A 1 180 ? -17.938 17.805 -0.527 1.00 90.88 180 GLU A CA 1
ATOM 1303 C C . GLU A 1 180 ? -18.981 17.172 0.402 1.00 90.88 180 GLU A C 1
ATOM 1305 O O . GLU A 1 180 ? -19.586 16.141 0.108 1.00 90.88 180 GLU A O 1
ATOM 1310 N N . GLY A 1 181 ? -19.188 17.792 1.567 1.00 86.50 181 GLY A N 1
ATOM 1311 C CA . GLY A 1 181 ? -20.028 17.210 2.615 1.00 86.50 181 GLY A CA 1
ATOM 1312 C C . GLY A 1 181 ? -19.370 15.962 3.205 1.00 86.50 181 GLY A C 1
ATOM 1313 O O . GLY A 1 181 ? -18.269 16.056 3.745 1.00 86.50 181 GLY A O 1
ATOM 1314 N N . ASP A 1 182 ? -20.042 14.816 3.085 1.00 82.75 182 ASP A N 1
ATOM 1315 C CA . ASP A 1 182 ? -19.542 13.514 3.552 1.00 82.75 182 ASP A CA 1
ATOM 1316 C C . ASP A 1 182 ? -18.821 12.719 2.441 1.00 82.75 182 ASP A C 1
ATOM 1318 O O . ASP A 1 182 ? -18.379 11.594 2.669 1.00 82.75 182 ASP A O 1
ATOM 1322 N N . GLU A 1 183 ? -18.688 13.292 1.239 1.00 86.50 183 GLU A N 1
ATOM 1323 C CA . GLU A 1 183 ? -18.073 12.641 0.079 1.00 86.50 183 GLU A CA 1
ATOM 1324 C C . GLU A 1 183 ? -16.643 13.145 -0.162 1.00 86.50 183 GLU A C 1
ATOM 1326 O O . GLU A 1 183 ? -16.361 14.348 -0.165 1.00 86.50 183 GLU A O 1
ATOM 1331 N N . ALA A 1 184 ? -15.725 12.209 -0.400 1.00 89.06 184 ALA A N 1
ATOM 1332 C CA . ALA A 1 184 ? -14.338 12.502 -0.739 1.00 89.06 184 ALA A CA 1
ATOM 1333 C C . ALA A 1 184 ? -14.159 12.656 -2.255 1.00 89.06 184 ALA A C 1
ATOM 1335 O O . ALA A 1 184 ? -14.484 11.751 -3.024 1.00 89.06 184 ALA A O 1
ATOM 1336 N N . VAL A 1 185 ? -13.598 13.787 -2.690 1.00 93.75 185 VAL A N 1
ATOM 1337 C CA . VAL A 1 185 ? -13.321 14.067 -4.105 1.00 93.75 185 VAL A CA 1
ATOM 1338 C C . VAL A 1 185 ? -11.867 13.737 -4.411 1.00 93.75 185 VAL A C 1
ATOM 1340 O O . VAL A 1 185 ? -10.950 14.329 -3.843 1.00 93.75 185 VAL A O 1
ATOM 1343 N N . PHE A 1 186 ? -11.641 12.809 -5.338 1.00 94.75 186 PHE A N 1
ATOM 1344 C CA . PHE A 1 186 ? -10.312 12.298 -5.679 1.00 94.75 186 PHE A CA 1
ATOM 1345 C C . PHE A 1 186 ? -9.819 12.775 -7.050 1.00 94.75 186 PHE A C 1
ATOM 1347 O O . PHE A 1 186 ? -10.601 13.061 -7.959 1.00 94.75 186 PHE A O 1
ATOM 1354 N N . ASN A 1 187 ? -8.497 12.816 -7.233 1.00 95.12 187 ASN A N 1
ATOM 1355 C CA . ASN A 1 187 ? -7.881 13.143 -8.518 1.00 95.12 187 ASN A CA 1
ATOM 1356 C C . ASN A 1 187 ? -7.979 11.971 -9.517 1.00 95.12 187 ASN A C 1
ATOM 1358 O O . ASN A 1 187 ? -7.047 11.185 -9.699 1.00 95.12 187 ASN A O 1
ATOM 1362 N N . GLU A 1 188 ? -9.097 11.891 -10.235 1.00 95.06 188 GLU A N 1
ATOM 1363 C CA . GLU A 1 188 ? -9.366 10.841 -11.231 1.00 95.06 188 GLU A CA 1
ATOM 1364 C C . GLU A 1 188 ? -8.329 10.768 -12.369 1.00 95.06 188 GLU A C 1
ATOM 1366 O O . GLU A 1 188 ? -8.132 9.708 -12.973 1.00 95.06 188 GLU A O 1
ATOM 1371 N N . ARG A 1 189 ? -7.589 11.856 -12.645 1.00 94.62 189 ARG A N 1
ATOM 1372 C CA . ARG A 1 189 ? -6.539 11.854 -13.683 1.00 94.62 189 ARG A CA 1
ATOM 1373 C C . ARG A 1 189 ? -5.414 10.871 -13.371 1.00 94.62 189 ARG A C 1
ATOM 1375 O O . ARG A 1 189 ? -4.713 10.444 -14.286 1.00 94.62 189 ARG A O 1
ATOM 1382 N N . HIS A 1 190 ? -5.236 10.480 -12.108 1.00 95.62 190 HIS A N 1
ATOM 1383 C CA . HIS A 1 190 ? -4.199 9.526 -11.710 1.00 95.62 190 HIS A CA 1
ATOM 1384 C C . HIS A 1 190 ? -4.360 8.149 -12.367 1.00 95.62 190 HIS A C 1
ATOM 1386 O O . HIS A 1 190 ? -3.365 7.471 -12.647 1.00 95.62 190 HIS A O 1
ATOM 1392 N N . ARG A 1 191 ? -5.592 7.761 -12.727 1.00 94.38 191 ARG A N 1
ATOM 1393 C CA . ARG A 1 191 ? -5.863 6.513 -13.463 1.00 94.38 191 ARG A CA 1
ATOM 1394 C C . ARG A 1 191 ? -5.100 6.421 -14.780 1.00 94.38 191 ARG A C 1
ATOM 1396 O O . ARG A 1 191 ? -4.652 5.339 -15.145 1.00 94.38 191 ARG A O 1
ATOM 1403 N N . SER A 1 192 ? -4.925 7.548 -15.469 1.00 94.31 192 SER A N 1
ATOM 1404 C CA . SER A 1 192 ? -4.217 7.615 -16.750 1.00 94.31 192 SER A CA 1
ATOM 1405 C C . SER A 1 192 ? -2.774 8.106 -16.620 1.00 94.31 192 SER A C 1
ATOM 1407 O O . SER A 1 192 ? -2.121 8.331 -17.637 1.00 94.31 192 SER A O 1
ATOM 1409 N N . LYS A 1 193 ? -2.278 8.327 -15.394 1.00 96.12 193 LYS A N 1
ATOM 1410 C CA . LYS A 1 193 ? -0.885 8.721 -15.163 1.00 96.12 193 LYS A CA 1
ATOM 1411 C C . LYS A 1 193 ? 0.033 7.541 -15.480 1.00 96.12 193 LYS A C 1
ATOM 1413 O O . LYS A 1 193 ? -0.148 6.449 -14.941 1.00 96.12 193 LYS A O 1
ATOM 1418 N N . GLN A 1 194 ? 1.000 7.781 -16.355 1.00 95.31 194 GLN A N 1
ATOM 1419 C CA . GLN A 1 194 ? 1.966 6.797 -16.831 1.00 95.31 194 GLN A CA 1
ATOM 1420 C C . GLN A 1 194 ? 3.204 6.732 -15.918 1.00 95.31 194 GLN A C 1
ATOM 1422 O O . GLN A 1 194 ? 3.456 7.670 -15.149 1.00 95.31 194 GLN A O 1
ATOM 1427 N N . PRO A 1 195 ? 4.010 5.652 -15.986 1.00 94.94 195 PRO A N 1
ATOM 1428 C CA . PRO A 1 195 ? 5.236 5.511 -15.196 1.00 94.94 195 PRO A CA 1
ATOM 1429 C C . PRO A 1 195 ? 6.257 6.638 -15.386 1.00 94.94 195 PRO A C 1
ATOM 1431 O O . PRO A 1 195 ? 7.060 6.881 -14.486 1.00 94.94 195 PRO A O 1
ATOM 1434 N N . ASP A 1 196 ? 6.219 7.339 -16.513 1.00 93.12 196 ASP A N 1
ATOM 1435 C CA . ASP A 1 196 ? 7.045 8.507 -16.822 1.00 93.12 196 ASP A CA 1
ATOM 1436 C C . ASP A 1 196 ? 6.446 9.854 -16.356 1.00 93.12 196 ASP A C 1
ATOM 1438 O O . ASP A 1 196 ? 6.944 10.918 -16.732 1.00 93.12 196 ASP A O 1
ATOM 1442 N N . TRP A 1 197 ? 5.376 9.806 -15.551 1.00 93.88 197 TRP A N 1
ATOM 1443 C CA . TRP A 1 197 ? 4.567 10.933 -15.058 1.00 93.88 197 TRP A CA 1
ATOM 1444 C C . TRP A 1 197 ? 3.805 11.725 -16.122 1.00 93.88 197 TRP A C 1
ATOM 1446 O O . TRP A 1 197 ? 3.241 12.782 -15.821 1.00 93.88 197 TRP A O 1
ATOM 1456 N N . THR A 1 198 ? 3.733 11.224 -17.353 1.00 93.44 198 THR A N 1
ATOM 1457 C CA . THR A 1 198 ? 2.858 11.805 -18.369 1.00 93.44 198 THR A CA 1
ATOM 1458 C C . THR A 1 198 ? 1.421 11.304 -18.225 1.00 93.44 198 THR A C 1
ATOM 1460 O O . THR A 1 198 ? 1.116 10.415 -17.433 1.00 93.44 198 THR A O 1
ATOM 1463 N N . TYR A 1 199 ? 0.520 11.904 -18.999 1.00 94.19 199 TYR A N 1
ATOM 1464 C CA . TYR A 1 199 ? -0.882 11.489 -19.118 1.00 94.19 199 TYR A CA 1
ATOM 1465 C C . TYR A 1 199 ? -1.201 11.070 -20.560 1.00 94.19 199 TYR A C 1
ATOM 1467 O O . TYR A 1 199 ? -2.335 11.198 -21.018 1.00 94.19 199 TYR A O 1
ATOM 1475 N N . ASN A 1 200 ? -0.174 10.648 -21.300 1.00 91.31 200 ASN A N 1
ATOM 1476 C CA . ASN A 1 200 ? -0.319 10.186 -22.672 1.00 91.31 200 ASN A CA 1
ATOM 1477 C C . ASN A 1 200 ? -0.931 8.778 -22.691 1.00 91.31 200 ASN A C 1
ATOM 1479 O O . ASN A 1 200 ? -0.906 8.056 -21.693 1.00 91.31 200 ASN A O 1
ATOM 1483 N N . ALA A 1 201 ? -1.462 8.374 -23.847 1.00 88.75 201 ALA A N 1
ATOM 1484 C CA . ALA A 1 201 ? -1.999 7.025 -24.024 1.00 88.75 201 ALA A CA 1
ATOM 1485 C C . ALA A 1 201 ? -0.923 5.936 -23.848 1.00 88.75 201 ALA A C 1
ATOM 1487 O O . ALA A 1 201 ? -1.228 4.848 -23.369 1.00 88.75 201 ALA A O 1
ATOM 1488 N N . GLU A 1 202 ? 0.325 6.252 -24.198 1.00 87.94 202 GLU A N 1
ATOM 1489 C CA . GLU A 1 202 ? 1.469 5.347 -24.119 1.00 87.94 202 GLU A CA 1
ATOM 1490 C C . GLU A 1 202 ? 2.561 5.936 -23.218 1.00 87.94 202 GLU A C 1
ATOM 1492 O O . GLU A 1 202 ? 2.807 7.147 -23.230 1.00 87.94 202 GLU A O 1
ATOM 1497 N N . ASP A 1 203 ? 3.215 5.064 -22.449 1.00 87.06 203 ASP A N 1
ATOM 1498 C CA . ASP A 1 203 ? 4.423 5.388 -21.692 1.00 87.06 203 ASP A CA 1
ATOM 1499 C C . ASP A 1 203 ? 5.587 5.670 -22.655 1.00 87.06 203 ASP A C 1
ATOM 1501 O O . ASP A 1 203 ? 5.810 4.927 -23.612 1.00 87.06 203 ASP A O 1
ATOM 1505 N N . SER A 1 204 ? 6.363 6.727 -22.397 1.00 87.19 204 SER A N 1
ATOM 1506 C CA . SER A 1 204 ? 7.541 7.049 -23.217 1.00 87.19 204 SER A CA 1
ATOM 1507 C C . SER A 1 204 ? 8.660 6.008 -23.125 1.00 87.19 204 SER A C 1
ATOM 1509 O O . SER A 1 204 ? 9.611 6.069 -23.907 1.00 87.19 204 SER A O 1
ATOM 1511 N N . GLY A 1 205 ? 8.589 5.096 -22.150 1.00 87.38 205 GLY A N 1
ATOM 1512 C CA . GLY A 1 205 ? 9.622 4.100 -21.872 1.00 87.38 205 GLY A CA 1
ATOM 1513 C C . GLY A 1 205 ? 10.861 4.678 -21.185 1.00 87.38 205 GLY A C 1
ATOM 1514 O O . GLY A 1 205 ? 11.807 3.937 -20.927 1.00 87.38 205 GLY A O 1
ATOM 1515 N N . LYS A 1 206 ? 10.858 5.982 -20.876 1.00 88.94 206 LYS A N 1
ATOM 1516 C CA . LYS A 1 206 ? 11.880 6.652 -20.067 1.00 88.94 206 LYS A CA 1
ATOM 1517 C C . LYS A 1 206 ? 11.359 6.882 -18.659 1.00 88.94 206 LYS A C 1
ATOM 1519 O O . LYS A 1 206 ? 10.233 7.338 -18.472 1.00 88.94 206 LYS A O 1
ATOM 1524 N N . TRP A 1 207 ? 12.193 6.668 -17.656 1.00 90.25 207 TRP A N 1
ATOM 1525 C CA . TRP A 1 207 ? 11.824 6.983 -16.279 1.00 90.25 207 TRP A CA 1
ATOM 1526 C C . TRP A 1 207 ? 11.834 8.496 -16.025 1.00 90.25 207 TRP A C 1
ATOM 1528 O O . TRP A 1 207 ? 12.561 9.231 -16.701 1.00 90.25 207 TRP A O 1
ATOM 1538 N N . PRO A 1 208 ? 11.097 8.991 -15.013 1.00 90.12 208 PRO A N 1
ATOM 1539 C CA . PRO A 1 208 ? 11.100 10.416 -14.689 1.00 90.12 208 PRO A CA 1
ATOM 1540 C C . PRO A 1 208 ? 12.512 10.979 -14.453 1.00 90.12 208 PRO A C 1
ATOM 1542 O O . PRO A 1 208 ? 12.843 12.046 -14.964 1.00 90.12 208 PRO A O 1
ATOM 1545 N N . ALA A 1 209 ? 13.377 10.235 -13.756 1.00 87.94 209 ALA A N 1
ATOM 1546 C CA . ALA A 1 209 ? 14.774 10.606 -13.536 1.00 87.94 209 ALA A CA 1
ATOM 1547 C C . ALA A 1 209 ? 15.569 10.756 -14.845 1.00 87.94 209 ALA A C 1
ATOM 1549 O O . ALA A 1 209 ? 16.303 11.726 -14.995 1.00 87.94 209 ALA A O 1
ATOM 1550 N N . GLU A 1 210 ? 15.382 9.852 -15.810 1.00 86.25 210 GLU A N 1
ATOM 1551 C CA . GLU A 1 210 ? 16.074 9.906 -17.106 1.00 86.25 210 GLU A CA 1
ATOM 1552 C C . GLU A 1 210 ? 15.620 11.106 -17.941 1.00 86.25 210 GLU A C 1
ATOM 1554 O O . GLU A 1 210 ? 16.414 11.718 -18.650 1.00 86.25 210 GLU A O 1
ATOM 1559 N N . ARG A 1 211 ? 14.335 11.470 -17.847 1.00 81.31 211 ARG A N 1
ATOM 1560 C CA . ARG A 1 211 ? 13.769 12.626 -18.556 1.00 81.31 211 ARG A CA 1
ATOM 1561 C C . ARG A 1 211 ? 14.244 13.961 -17.987 1.00 81.31 211 ARG A C 1
ATOM 1563 O O . ARG A 1 211 ? 14.345 14.929 -18.731 1.00 81.31 211 ARG A O 1
ATOM 1570 N N . LEU A 1 212 ? 14.492 14.026 -16.680 1.00 74.00 212 LEU A N 1
ATOM 1571 C CA . LEU A 1 212 ? 14.884 15.259 -15.989 1.00 74.00 212 LEU A CA 1
ATOM 1572 C C . LEU A 1 212 ? 16.408 15.444 -15.898 1.00 74.00 212 LEU A C 1
ATOM 1574 O O . LEU A 1 212 ? 16.865 16.551 -15.609 1.00 74.00 212 LEU A O 1
ATOM 1578 N N . ASP A 1 213 ? 17.198 14.406 -16.192 1.00 66.19 213 ASP A N 1
ATOM 1579 C CA . ASP A 1 213 ? 18.663 14.490 -16.239 1.00 66.19 213 ASP A CA 1
ATOM 1580 C C . ASP A 1 213 ? 19.179 15.380 -17.390 1.00 66.19 213 ASP A C 1
ATOM 1582 O O . ASP A 1 213 ? 20.272 15.934 -17.284 1.00 66.19 213 ASP A O 1
ATOM 1586 N N . GLU A 1 214 ? 18.381 15.636 -18.437 1.00 57.38 214 GLU A N 1
ATOM 1587 C CA . GLU A 1 214 ? 18.727 16.581 -19.519 1.00 57.38 214 GLU A CA 1
ATOM 1588 C C . GLU A 1 214 ? 18.916 18.034 -19.013 1.00 57.38 214 GLU A C 1
ATOM 1590 O O . GLU A 1 214 ? 19.540 18.853 -19.690 1.00 57.38 214 GLU A O 1
ATOM 1595 N N . HIS A 1 215 ? 18.449 18.360 -17.798 1.00 57.03 215 HIS A N 1
ATOM 1596 C CA . HIS A 1 215 ? 18.635 19.671 -17.159 1.00 57.03 215 HIS A CA 1
ATOM 1597 C C . HIS A 1 215 ? 19.849 19.756 -16.219 1.00 57.03 215 HIS A C 1
ATOM 1599 O O . HIS A 1 215 ? 20.171 20.845 -15.733 1.00 57.03 215 HIS A O 1
ATOM 1605 N N . ARG A 1 216 ? 20.573 18.653 -15.982 1.00 56.84 216 ARG A N 1
ATOM 1606 C CA . ARG A 1 216 ? 21.879 18.682 -15.308 1.00 56.84 216 ARG A CA 1
ATOM 1607 C C . ARG A 1 216 ? 22.966 19.040 -16.317 1.00 56.84 216 ARG A C 1
ATOM 1609 O O . ARG A 1 216 ? 23.782 18.209 -16.704 1.00 56.84 216 ARG A O 1
ATOM 1616 N N . ALA A 1 217 ? 23.017 20.305 -16.729 1.00 54.66 217 ALA A N 1
ATOM 1617 C CA . ALA A 1 217 ? 24.260 20.823 -17.289 1.00 54.66 217 ALA A CA 1
ATOM 1618 C C . ALA A 1 217 ? 25.369 20.596 -16.241 1.00 54.66 217 ALA A C 1
ATOM 1620 O O . ALA A 1 217 ? 25.151 20.931 -15.071 1.00 54.66 217 ALA A O 1
ATOM 1621 N N . PRO A 1 218 ? 26.536 20.023 -16.591 1.00 56.75 218 PRO A N 1
ATOM 1622 C CA . PRO A 1 218 ? 27.644 19.965 -15.657 1.00 56.75 218 PRO A CA 1
ATOM 1623 C C . PRO A 1 218 ? 28.029 21.406 -15.334 1.00 56.75 218 PRO A C 1
ATOM 1625 O O . PRO A 1 218 ? 28.626 22.094 -16.162 1.00 56.75 218 PRO A O 1
ATOM 1628 N N . GLN A 1 219 ? 27.682 21.876 -14.136 1.00 58.94 219 GLN A N 1
ATOM 1629 C CA . GLN A 1 219 ? 28.358 23.025 -13.560 1.00 58.94 219 GLN A CA 1
ATOM 1630 C C . GLN A 1 219 ? 29.788 22.559 -13.308 1.00 58.94 219 GLN A C 1
ATOM 1632 O O . GLN A 1 219 ? 30.098 21.983 -12.267 1.00 58.94 219 GLN A O 1
ATOM 1637 N N . ARG A 1 220 ? 30.649 22.719 -14.320 1.00 55.59 220 ARG A N 1
ATOM 1638 C CA . ARG A 1 220 ? 32.084 22.783 -14.082 1.00 55.59 220 ARG A CA 1
ATOM 1639 C C . ARG A 1 220 ? 32.247 23.908 -13.072 1.00 55.59 220 ARG A C 1
ATOM 1641 O O . ARG A 1 220 ? 32.010 25.064 -13.404 1.00 55.59 220 ARG A O 1
ATOM 1648 N N . LEU A 1 221 ? 32.547 23.543 -11.832 1.00 61.69 221 LEU A N 1
ATOM 1649 C CA . LEU A 1 221 ? 33.176 24.467 -10.909 1.00 61.69 221 LEU A CA 1
ATOM 1650 C C . LEU A 1 22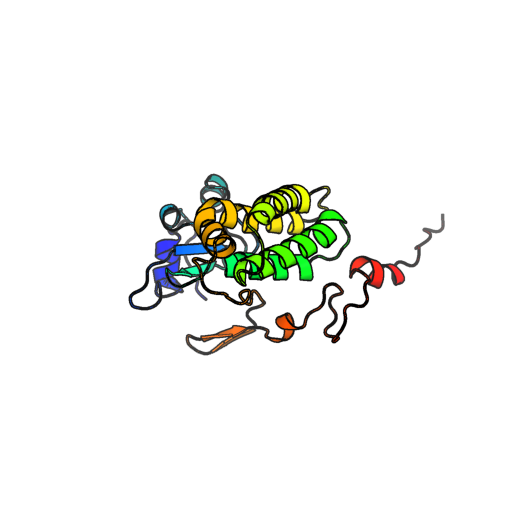1 ? 34.496 24.826 -11.591 1.00 61.69 221 LEU A C 1
ATOM 1652 O O . LEU A 1 221 ? 35.350 23.961 -11.767 1.00 61.69 221 LEU A O 1
ATOM 1656 N N . GLU A 1 222 ? 34.559 26.030 -12.149 1.00 61.91 222 GLU A N 1
ATOM 1657 C CA . GLU A 1 222 ? 35.808 26.590 -12.647 1.00 61.91 222 GLU A CA 1
ATOM 1658 C C . GLU A 1 222 ? 36.714 26.799 -11.424 1.00 61.91 222 GLU A C 1
ATOM 1660 O O . GLU A 1 222 ? 36.262 27.362 -10.424 1.00 61.91 222 GLU A O 1
ATOM 1665 N N . ASP A 1 223 ? 37.926 26.238 -11.494 1.00 58.69 223 ASP A N 1
ATOM 1666 C CA . ASP A 1 223 ? 38.955 26.258 -10.441 1.00 58.69 223 ASP A CA 1
ATOM 1667 C C . ASP A 1 223 ? 39.409 27.680 -10.060 1.00 58.69 223 ASP A C 1
ATOM 1669 O O . ASP A 1 223 ? 39.542 28.536 -10.970 1.00 58.69 223 ASP A O 1
#

Nearest PDB structures (foldseek):
  8e9i-assembly1_F  TM=9.449E-01  e=4.425E-11  Mycolicibacterium smegmatis MC2 155
  7p92-assembly1_B  TM=8.953E-01  e=1.089E-10  Thermotoga maritima MSB8
  7p5h-assembly1_b  TM=9.218E-01  e=3.311E-10  Thermotoga maritima MSB8
  7p91-assembly1_B  TM=9.371E-01  e=5.334E-10  Thermotoga maritima MSB8
  7p91-assembly1_b  TM=8.965E-01  e=5.624E-10  Thermotoga maritima MSB8

Foldseek 3Di:
DDDDDQQQQQQVVCCVPVVADDPPWHFQWKDLALQWAIGGPVRRRFGNHQVRQVVVRTGNHPVDMDTDTPPDQLLLQLLQSLLVLLLPDQCPDPLLNVLSVVLSVLSQCLLQLNDAPVVLVVNLVSLVRNCPVPPDSSSVSNSRHSVNSCVSPVVSSVCSNVVVDHRDGRDNRADFPDDDDSDTDGDPLSVQQDSCRDNDNDDPPDGVNRVCCVPCDPPPPDD

Radius of gyration: 18.75 Å; Cα contacts (8 Å, |Δi|>4): 374; chains: 1; bounding box: 63×47×46 Å

Mean predicted aligned error: 4.6 Å

Secondary structure (DSSP, 8-state):
-----TT-BHHHHIIIII-SSSTT--EEEEEETTTS--EEGGGTTSBSSHHHHHHTT---TTS-EEEEETTS-HHHHHHHHHHHHHHH--SSSHIIIIIHHHHHHHHHHHHTT-S-TTHHHHHHHHHHHTTTT-SSTHHHHHHHHHHHHHHHSHHHHHHHHTT-SPP-PPP----EEEEETTEEEE-GGGGG--TTS--SSS--SS-HHHHHGGG--------

Solvent-accessible surface area (backbone atoms only — not comparable to full-atom values): 11931 Å² total; per-residue (Å²): 132,74,88,76,67,81,48,47,28,40,51,56,49,36,43,75,57,62,68,47,56,64,92,95,53,49,62,43,32,36,23,20,51,79,59,19,23,49,39,48,52,92,50,32,76,44,32,48,32,66,67,56,24,43,74,74,66,29,40,49,65,88,74,42,72,49,80,37,37,74,85,60,58,64,37,15,44,42,11,10,49,33,38,37,51,20,35,71,30,50,41,84,33,64,32,29,26,58,33,23,43,53,39,17,52,52,32,35,30,30,20,43,40,71,33,60,61,75,50,58,56,56,46,53,53,30,40,74,40,13,33,50,80,52,88,58,65,64,19,50,15,49,24,38,28,46,47,34,44,50,68,77,44,40,67,55,50,48,29,12,34,72,64,77,37,74,67,38,75,50,38,91,54,69,55,77,73,50,69,66,81,94,43,81,39,62,48,70,66,57,80,50,48,26,57,41,71,41,73,51,99,64,67,83,85,48,40,36,39,66,67,55,50,79,73,63,68,82,77,72,77,80,131

Sequence (223 aa):
MGEVLMGTPLREVIDLVGGGPRRGHRIKAVMPGVSSALLPEHLLDTPVSYEAMAAIGSGVGAGAFIVFDDTDDLAAIAAGVSRFLAIESCGQCTPCKRDGLALADLLGRVSRSEAPAHKLIQIRDLVNTVSDGARCYLGLQHEAVVGSILTGFGDEFQAHVDGSAPSVEPALITELVDLEGDEAVFNERHRSKQPDWTYNAEDSGKWPAERLDEHRAPQRLED

pLDDT: mean 93.94, std 8.8, range [54.66, 98.81]